Protein AF-A0A1G7H366-F1 (afdb_monomer_lite)

Sequence (342 aa):
MGDFTSIQIGENSREVYEELEQKRSGNLMTDRFAADSGSSVTRIQYDGRGGASQPHTEGKVSAMDRPGAHADYSVIGTARNGWSRTPVAPHEVKDSDVVYVGGVETSVKVAASMGFIRPSAVGGYEDAGGSLGKPEATTVAPEDPDRGGEEVDMTERGGFEALEDVEARGILEEVTSVASTDDVHAAINEVVDQGGLSEKSIGRMAASMGITEEEAADKLERLNAGYTAQRNKVLEAEGIADEVADQFWHWAATMRAREGADALRKQFTNGNLDGFRGLAREFYRDALPATSPEVIVQAAEDSGMDAWVTREGRIILDIPGHGQLEYNSALNSGIIGTPRFQ

Organism: NCBI:txid69960

Radius of gyration: 28.49 Å; chains: 1; bounding box: 78×76×66 Å

pLDDT: mean 78.4, std 23.83, range [25.66, 98.31]

Foldseek 3Di:
DDDDDDDPPDPPVVVVVVVVVVVVVVPDDDDDDDDDDDDDDDDDDDDPDPDDDDPDDPDPPPPLPDQPPCLQPQQLQQWAALPPRHRDDQQRADQNIWTADPSDIDGPVVCCLVQQWHADPSHGIDGNDCRVDDDDDDDDDDDDPPDDDPPPPCCPVQDQDDQPPPLLNVLLVLLVVQPDPVLLVVQLLCCLPPVHGDLVSLVNSCVSSVHDSVVSRVSVVVNVVSLVVLLVVVLLVLQCDPVCVVVLVVCCCPVVSVLSSVQSSCCSPRNRNVSSSVSSLCCQQPPCLPPPVVVVQVLLVVVVWHWDADPVSWIWIQDVPPGIDTPNVCPVVVVDGRRHDD

Secondary structure (DSSP, 8-state):
----------THHHHHHHHHHHHHHTT------------------------PPP--------TTSSTTTTTTS-TGGG-B-TTT--B--TTT--TTSEEEETTEEEEHHHHHHTTSEEE-TTSSEEE-S--SS-----PPPPP----------GGGS------S-HHHHHHHHHHHHHS-HHHHHHHHHHHHHHSS--HHHHHHHHHHHTS-HHHHHHHHHHHHHHHHHHHHHHHHHTT--HHHHHHHHHHHHHHSHHHHHHHHHHHHHH---HHHHHHHHHIIIIIHHHH-HHHHHHHHHHTT-EEEE-TTS-EEEEETTTEEEEHHHHHHTTSS-S----

Structure (mmCIF, N/CA/C/O backbone):
data_AF-A0A1G7H366-F1
#
_entry.id   AF-A0A1G7H366-F1
#
loop_
_atom_site.group_PDB
_atom_site.id
_atom_site.type_symbol
_atom_site.label_atom_id
_atom_site.label_alt_id
_atom_site.label_comp_id
_atom_site.label_asym_id
_atom_site.label_entity_id
_atom_site.label_seq_id
_atom_site.pdbx_PDB_ins_code
_atom_site.Cartn_x
_atom_site.Cartn_y
_atom_site.Cartn_z
_atom_site.occupancy
_atom_site.B_iso_or_equiv
_atom_site.auth_seq_id
_atom_site.auth_comp_id
_atom_site.auth_asym_id
_atom_site.auth_atom_id
_atom_site.pdbx_PDB_model_num
ATOM 1 N N . MET A 1 1 ? 13.186 -29.338 26.189 1.00 35.06 1 MET A N 1
ATOM 2 C CA . MET A 1 1 ? 13.683 -27.985 26.504 1.00 35.06 1 MET A CA 1
ATOM 3 C C . MET A 1 1 ? 14.455 -27.537 25.285 1.00 35.06 1 MET A C 1
ATOM 5 O O . MET A 1 1 ? 15.597 -27.940 25.133 1.00 35.06 1 MET A O 1
ATOM 9 N N . GLY A 1 2 ? 13.757 -26.907 24.341 1.00 28.86 2 GLY A N 1
ATOM 10 C CA . GLY A 1 2 ? 14.342 -26.386 23.110 1.00 28.86 2 GLY A CA 1
ATOM 11 C C . GLY A 1 2 ? 14.441 -24.874 23.235 1.00 28.86 2 GLY A C 1
ATOM 12 O O . GLY A 1 2 ? 13.460 -24.246 23.633 1.00 28.86 2 GLY A O 1
ATOM 13 N N . ASP A 1 3 ? 15.629 -24.343 22.969 1.00 25.92 3 ASP A N 1
ATOM 14 C CA . ASP A 1 3 ? 15.914 -22.912 22.924 1.00 25.92 3 ASP A CA 1
ATOM 15 C C . ASP A 1 3 ? 15.100 -22.250 21.809 1.00 25.92 3 ASP A C 1
ATOM 17 O O . ASP A 1 3 ? 15.206 -22.624 20.640 1.00 25.92 3 ASP A O 1
ATOM 21 N N . PHE A 1 4 ? 14.289 -21.258 22.179 1.00 25.66 4 PHE A N 1
ATOM 22 C CA . PHE A 1 4 ? 13.669 -20.331 21.241 1.00 25.66 4 PHE A CA 1
ATOM 23 C C . PHE A 1 4 ? 14.703 -19.271 20.866 1.00 25.66 4 PHE A C 1
ATOM 25 O O . PHE A 1 4 ? 15.122 -18.464 21.695 1.00 25.66 4 PHE A O 1
ATOM 32 N N . THR A 1 5 ? 15.136 -19.293 19.610 1.00 30.81 5 THR A N 1
ATOM 33 C CA . THR A 1 5 ? 15.961 -18.240 19.021 1.00 30.81 5 THR A CA 1
ATOM 34 C C . THR A 1 5 ? 15.059 -17.036 18.751 1.00 30.81 5 THR A C 1
ATOM 36 O O . THR A 1 5 ? 14.177 -17.098 17.900 1.00 30.81 5 THR A O 1
ATOM 39 N N . SER A 1 6 ? 15.244 -15.969 19.528 1.00 26.06 6 SER A N 1
ATOM 40 C CA . SER A 1 6 ? 14.599 -14.671 19.318 1.00 26.06 6 SER A CA 1
ATOM 41 C C . SER A 1 6 ? 15.064 -14.087 17.983 1.00 26.06 6 SER A C 1
ATOM 43 O O . SER A 1 6 ? 16.262 -13.876 17.785 1.00 26.06 6 SER A O 1
ATOM 45 N N . ILE A 1 7 ? 14.133 -13.867 17.056 1.00 29.56 7 ILE A N 1
ATOM 46 C CA . ILE A 1 7 ? 14.382 -13.143 15.810 1.00 29.56 7 ILE A CA 1
ATOM 47 C C . ILE A 1 7 ? 14.239 -11.655 16.149 1.00 29.56 7 ILE A C 1
ATOM 49 O O . ILE A 1 7 ? 13.129 -11.150 16.291 1.00 29.56 7 ILE A O 1
ATOM 53 N N . GLN A 1 8 ? 15.367 -10.961 16.324 1.00 29.81 8 GLN A N 1
ATOM 54 C CA . GLN A 1 8 ? 15.405 -9.500 16.396 1.00 29.81 8 GLN A CA 1
ATOM 55 C C . GLN A 1 8 ? 15.101 -8.932 15.007 1.00 29.81 8 GLN A C 1
ATOM 57 O O . GLN A 1 8 ? 15.978 -8.863 14.146 1.00 29.81 8 GLN A O 1
ATOM 62 N N . ILE A 1 9 ? 13.853 -8.529 14.785 1.00 36.44 9 ILE A N 1
ATOM 63 C CA . ILE A 1 9 ? 13.471 -7.730 13.623 1.00 36.44 9 ILE A CA 1
ATOM 64 C C . ILE A 1 9 ? 13.760 -6.258 13.955 1.00 36.44 9 ILE A C 1
ATOM 66 O O . ILE A 1 9 ? 13.005 -5.606 14.663 1.00 36.44 9 ILE A O 1
ATOM 70 N N . GLY A 1 10 ? 14.900 -5.773 13.458 1.00 36.19 10 GLY A N 1
ATOM 71 C CA . GLY A 1 10 ? 15.096 -4.402 12.975 1.00 36.19 10 GLY A CA 1
ATOM 72 C C . GLY A 1 10 ? 14.925 -3.219 13.939 1.00 36.19 10 GLY A C 1
ATOM 73 O O . GLY A 1 10 ? 14.048 -2.393 13.723 1.00 36.19 10 GLY A O 1
ATOM 74 N N . GLU A 1 11 ? 15.869 -3.011 14.864 1.00 40.31 11 GLU A N 1
ATOM 75 C CA . GLU A 1 11 ? 16.118 -1.682 15.475 1.00 40.31 11 GLU A CA 1
ATOM 76 C C . GLU A 1 11 ? 16.659 -0.640 14.459 1.00 40.31 11 GLU A C 1
ATOM 78 O O . GLU A 1 11 ? 16.670 0.558 14.738 1.00 40.31 11 GLU A O 1
ATOM 83 N N . ASN A 1 12 ? 17.036 -1.059 13.242 1.00 42.62 12 ASN A N 1
ATOM 84 C CA . ASN A 1 12 ? 17.650 -0.192 12.224 1.00 42.62 12 ASN A CA 1
ATOM 85 C C . ASN A 1 12 ? 16.714 0.854 11.597 1.00 42.62 12 ASN A C 1
ATOM 87 O O . ASN A 1 12 ? 17.197 1.849 11.064 1.00 42.62 12 ASN A O 1
ATOM 91 N N . SER A 1 13 ? 15.392 0.681 11.643 1.00 44.41 13 SER A N 1
ATOM 92 C CA . SER A 1 13 ? 14.474 1.675 11.066 1.00 44.41 13 SER A CA 1
ATOM 93 C C . SER A 1 13 ? 14.305 2.901 11.969 1.00 44.41 13 SER A C 1
ATOM 95 O O . SER A 1 13 ? 14.036 3.993 11.476 1.00 44.41 13 SER A O 1
ATOM 97 N N . ARG A 1 14 ? 14.529 2.766 13.283 1.00 45.88 14 ARG A N 1
ATOM 98 C CA . ARG A 1 14 ? 14.379 3.867 14.246 1.00 45.88 14 ARG A CA 1
ATOM 99 C C . ARG A 1 14 ? 15.607 4.785 14.280 1.00 45.88 14 ARG A C 1
ATOM 101 O O . ARG A 1 14 ? 15.442 6.003 14.313 1.00 45.88 14 ARG A O 1
ATOM 108 N N . GLU A 1 15 ? 16.817 4.231 14.168 1.00 46.59 15 GLU A N 1
ATOM 109 C CA . GLU A 1 15 ? 18.064 5.019 14.123 1.00 46.59 15 GLU A CA 1
ATOM 110 C C . GLU A 1 15 ? 18.180 5.885 12.856 1.00 46.59 15 GLU A C 1
ATOM 112 O O . GLU A 1 15 ? 18.631 7.029 12.930 1.00 46.59 15 GLU A O 1
ATOM 117 N N . VAL A 1 16 ? 17.703 5.403 11.701 1.00 52.38 16 VAL A N 1
ATOM 118 C CA . VAL A 1 16 ? 17.740 6.178 10.443 1.00 52.38 16 VAL A CA 1
ATOM 119 C C . VAL A 1 16 ? 16.804 7.396 10.498 1.00 52.38 16 VAL A C 1
ATOM 121 O O . VAL A 1 16 ? 17.127 8.452 9.946 1.00 52.38 16 VAL A O 1
ATOM 124 N N . TYR A 1 17 ? 15.679 7.299 11.215 1.00 49.69 17 TYR A N 1
ATOM 125 C CA . TYR A 1 17 ? 14.788 8.441 11.445 1.00 49.69 17 TYR A CA 1
ATOM 126 C C . TYR A 1 17 ? 15.367 9.447 12.451 1.00 49.69 17 TYR A C 1
ATOM 128 O O . TYR A 1 17 ? 15.273 10.656 12.217 1.00 49.69 17 TYR A O 1
ATOM 136 N N . GLU A 1 18 ? 16.029 8.987 13.518 1.00 56.91 18 GLU A N 1
ATOM 137 C CA . GLU A 1 18 ? 16.679 9.883 14.484 1.00 56.91 18 GLU A CA 1
ATOM 138 C C . GLU A 1 18 ? 17.876 10.634 13.873 1.00 56.91 18 GLU A C 1
ATOM 140 O O . GLU A 1 18 ? 18.026 11.834 14.113 1.00 56.91 18 GLU A O 1
ATOM 145 N N . GLU A 1 19 ? 18.683 10.004 13.009 1.00 51.97 19 GLU A N 1
ATOM 146 C CA . GLU A 1 19 ? 19.818 10.678 12.354 1.00 51.97 19 GLU A CA 1
ATOM 147 C C . GLU A 1 19 ? 19.361 11.764 11.353 1.00 51.97 19 GLU A C 1
ATOM 149 O O . GLU A 1 19 ? 20.001 12.816 11.207 1.00 51.97 19 GLU A O 1
ATOM 154 N N . LEU A 1 20 ? 18.218 11.556 10.689 1.00 48.00 20 LEU A N 1
ATOM 155 C CA . LEU A 1 20 ? 17.622 12.537 9.778 1.00 48.00 20 LEU A CA 1
ATOM 156 C C . LEU A 1 20 ? 16.970 13.713 10.521 1.00 48.00 20 LEU A C 1
ATOM 158 O O . LEU A 1 20 ? 17.100 14.855 10.068 1.00 48.00 20 LEU A O 1
ATOM 162 N N . GLU A 1 21 ? 16.351 13.493 11.686 1.00 54.62 21 GLU A N 1
ATOM 163 C CA . GLU A 1 21 ? 15.878 14.591 12.543 1.00 54.62 21 GLU A CA 1
ATOM 164 C C . GLU A 1 21 ? 17.032 15.369 13.192 1.00 54.62 21 GLU A C 1
ATOM 166 O O . GLU A 1 21 ? 16.978 16.602 13.277 1.00 54.62 21 GLU A O 1
ATOM 171 N N . GLN A 1 22 ? 18.122 14.695 13.567 1.00 49.66 22 GLN A N 1
ATOM 172 C CA . GLN A 1 22 ? 19.291 15.340 14.168 1.00 49.66 22 GLN A CA 1
ATOM 173 C C . GLN A 1 22 ? 20.039 16.235 13.161 1.00 49.66 22 GLN A C 1
ATOM 175 O O . GLN A 1 22 ? 20.482 17.332 13.513 1.00 49.66 22 GLN A O 1
ATOM 180 N N . LYS A 1 23 ? 20.090 15.851 11.875 1.00 51.62 23 LYS A N 1
ATOM 181 C CA . LYS A 1 23 ? 20.587 16.726 10.790 1.00 51.62 23 LYS A CA 1
ATOM 182 C C . LYS A 1 23 ? 19.643 17.893 10.479 1.00 51.62 23 LYS A C 1
ATOM 184 O O . LYS A 1 23 ? 20.105 18.935 10.014 1.00 51.62 23 LYS A O 1
ATOM 189 N N . ARG A 1 24 ? 18.344 17.766 10.769 1.00 45.53 24 ARG A N 1
ATOM 190 C CA . ARG A 1 24 ? 17.349 18.836 10.584 1.00 45.53 24 ARG A CA 1
ATOM 191 C C . ARG A 1 24 ? 17.344 19.849 11.735 1.00 45.53 24 ARG A C 1
ATOM 193 O O . ARG A 1 24 ? 17.123 21.034 11.490 1.00 45.53 24 ARG A O 1
ATOM 200 N N . SER A 1 25 ? 17.640 19.420 12.965 1.00 43.09 25 SER A N 1
ATOM 201 C CA . SER A 1 25 ? 17.686 20.303 14.141 1.00 43.09 25 SER A CA 1
ATOM 202 C C . SER A 1 25 ? 18.984 21.125 14.247 1.00 43.09 25 SER A C 1
ATOM 204 O O . SER A 1 25 ? 18.991 22.190 14.864 1.00 43.09 25 SER A O 1
ATOM 206 N N . GLY A 1 26 ? 20.057 20.712 13.558 1.00 37.88 26 GLY A N 1
ATOM 207 C CA . GLY A 1 26 ? 21.366 21.383 13.559 1.00 37.88 26 GLY A CA 1
ATOM 208 C C . GLY A 1 26 ? 21.443 22.768 12.895 1.00 37.88 26 GLY A C 1
ATOM 209 O O . GLY A 1 26 ? 22.505 23.383 12.940 1.00 37.88 26 GLY A O 1
ATOM 210 N N . ASN A 1 27 ? 20.359 23.283 12.299 1.00 41.16 27 ASN A N 1
ATOM 211 C CA . ASN A 1 27 ? 20.353 24.575 11.590 1.00 41.16 27 ASN A CA 1
ATOM 212 C C . ASN A 1 27 ? 19.312 25.596 12.087 1.00 41.16 27 ASN A C 1
ATOM 214 O O . ASN A 1 27 ? 19.129 26.638 11.457 1.00 41.16 27 ASN A O 1
ATOM 218 N N . LEU A 1 28 ? 18.665 25.360 13.232 1.00 36.25 28 LEU A N 1
ATOM 219 C CA . LEU A 1 28 ? 17.811 26.366 13.871 1.00 36.25 28 LEU A CA 1
ATOM 220 C C . LEU A 1 28 ? 18.535 26.989 15.061 1.00 36.25 28 LEU A C 1
ATOM 222 O O . LEU A 1 28 ? 18.449 26.562 16.210 1.00 36.25 28 LEU A O 1
ATOM 226 N N . MET A 1 29 ? 19.286 28.030 14.716 1.00 30.19 29 MET A N 1
ATOM 227 C CA . MET A 1 29 ? 19.865 28.991 15.636 1.00 30.19 29 MET A CA 1
ATOM 228 C C . MET A 1 29 ? 18.770 29.546 16.559 1.00 30.19 29 MET A C 1
ATOM 230 O O . MET A 1 29 ? 17.704 29.978 16.127 1.00 30.19 29 MET A O 1
ATOM 234 N N . THR A 1 30 ? 19.069 29.476 17.848 1.00 36.19 30 THR A N 1
ATOM 235 C CA . THR A 1 30 ? 18.254 29.830 19.006 1.00 36.19 30 THR A CA 1
ATOM 236 C C . THR A 1 30 ? 17.667 31.239 18.955 1.00 36.19 30 THR A C 1
ATOM 238 O O . THR A 1 30 ? 18.430 32.197 18.840 1.00 36.19 30 THR A O 1
ATOM 241 N N . ASP A 1 31 ? 16.372 31.368 19.252 1.00 28.50 31 ASP A N 1
ATOM 242 C CA . ASP A 1 31 ? 15.880 32.531 19.989 1.00 28.50 31 ASP A CA 1
ATOM 243 C C . ASP A 1 31 ? 14.936 32.092 21.115 1.00 28.50 31 ASP A C 1
ATOM 245 O O . ASP A 1 31 ? 13.971 31.350 20.925 1.00 28.50 31 ASP A O 1
ATOM 249 N N . ARG A 1 32 ? 15.313 32.477 22.335 1.00 32.84 32 ARG A N 1
ATOM 250 C CA . ARG A 1 32 ? 14.695 32.084 23.603 1.00 32.84 32 ARG A CA 1
ATOM 251 C C . ARG A 1 32 ? 13.538 33.024 23.919 1.00 32.84 32 ARG A C 1
ATOM 253 O O . ARG A 1 32 ? 13.775 34.212 24.096 1.00 32.84 32 ARG A O 1
ATOM 260 N N . PHE A 1 33 ? 12.355 32.480 24.189 1.00 28.12 33 PHE A N 1
ATOM 261 C CA . PHE A 1 33 ? 11.400 33.116 25.097 1.00 28.12 33 PHE A CA 1
ATOM 262 C C . PHE A 1 33 ? 10.821 32.090 26.070 1.00 28.12 33 PHE A C 1
ATOM 264 O O . PHE A 1 33 ? 10.276 31.062 25.681 1.00 28.12 33 PHE A O 1
ATOM 271 N N . ALA A 1 34 ? 10.995 32.393 27.353 1.00 36.38 34 ALA A N 1
ATOM 272 C CA . ALA A 1 34 ? 10.396 31.712 28.486 1.00 36.38 34 ALA A CA 1
ATOM 273 C C . ALA A 1 34 ? 9.046 32.362 28.828 1.00 36.38 34 ALA A C 1
ATOM 275 O O . ALA A 1 34 ? 8.972 33.588 28.879 1.00 36.38 34 ALA A O 1
ATOM 276 N N . ALA A 1 35 ? 8.024 31.551 29.104 1.00 31.97 35 ALA A N 1
ATOM 277 C CA . ALA A 1 35 ? 6.863 31.856 29.954 1.00 31.97 35 ALA A CA 1
ATOM 278 C C . ALA A 1 35 ? 6.082 30.539 30.112 1.00 31.97 35 ALA A C 1
ATOM 280 O O . ALA A 1 35 ? 5.703 29.926 29.122 1.00 31.97 35 ALA A O 1
ATOM 281 N N . ASP A 1 36 ? 6.105 29.903 31.275 1.00 29.12 36 ASP A N 1
ATOM 282 C CA . ASP A 1 36 ? 5.312 30.203 32.474 1.00 29.12 36 ASP A CA 1
ATOM 283 C C . ASP A 1 36 ? 3.862 29.692 32.388 1.00 29.12 36 ASP A C 1
ATOM 285 O O . ASP A 1 36 ? 3.116 29.905 31.437 1.00 29.12 36 ASP A O 1
ATOM 289 N N . SER A 1 37 ? 3.542 28.944 33.433 1.00 39.34 37 SER A N 1
ATOM 290 C CA . SER A 1 37 ? 2.317 28.240 33.769 1.00 39.34 37 SER A CA 1
ATOM 291 C C . SER A 1 37 ? 1.089 29.149 33.898 1.00 39.34 37 SER A C 1
ATOM 293 O O . SER A 1 37 ? 1.175 30.251 34.432 1.00 39.34 37 SER A O 1
ATOM 295 N N . GLY A 1 38 ? -0.097 28.660 33.510 1.00 30.56 38 GLY A N 1
ATOM 296 C CA . GLY A 1 38 ? -1.341 29.316 33.921 1.00 30.56 38 GLY A CA 1
ATOM 297 C C . GLY A 1 38 ? -2.605 28.938 33.154 1.00 30.56 38 GLY A C 1
ATOM 298 O O . GLY A 1 38 ? -2.871 29.476 32.090 1.00 30.56 38 GLY A O 1
ATOM 299 N N . SER A 1 39 ? -3.406 28.066 33.771 1.00 31.03 39 SER A N 1
ATOM 300 C CA . SER A 1 39 ? -4.872 28.140 33.908 1.00 31.03 39 SER A CA 1
ATOM 301 C C . SER A 1 39 ? -5.700 28.722 32.744 1.00 31.03 39 SER A C 1
ATOM 303 O O . SER A 1 39 ? -5.725 29.928 32.497 1.00 31.03 39 SER A O 1
ATOM 305 N N . SER A 1 40 ? -6.502 27.870 32.100 1.00 31.55 40 SER A N 1
ATOM 306 C CA . SER A 1 40 ? -7.534 28.277 31.144 1.00 31.55 40 SER A CA 1
ATOM 307 C C . SER A 1 40 ? -8.670 29.033 31.846 1.00 31.55 40 SER A C 1
ATOM 309 O O . SER A 1 40 ? -9.548 28.435 32.469 1.00 31.55 40 SER A O 1
ATOM 311 N N . VAL A 1 41 ? -8.669 30.360 31.722 1.00 33.44 41 VAL A N 1
ATOM 312 C CA . VAL A 1 41 ? -9.814 31.220 32.043 1.00 33.44 41 VAL A CA 1
ATOM 313 C C . VAL A 1 41 ? -10.694 31.343 30.801 1.00 33.44 41 VAL A C 1
ATOM 315 O O . VAL A 1 41 ? -10.273 31.892 29.782 1.00 33.44 41 VAL A O 1
ATOM 318 N N . THR A 1 42 ? -11.939 30.877 30.896 1.00 31.55 42 THR A N 1
ATOM 319 C CA . THR A 1 42 ? -12.994 31.156 29.914 1.00 31.55 42 THR A CA 1
ATOM 320 C C . THR A 1 42 ? -13.261 32.659 29.881 1.00 31.55 42 THR A C 1
ATOM 322 O O . THR A 1 42 ? -13.872 33.220 30.792 1.00 31.55 42 THR A O 1
ATOM 325 N N . ARG A 1 43 ? -12.787 33.336 28.834 1.00 30.91 43 ARG A N 1
ATOM 326 C CA . ARG A 1 43 ? -13.039 34.761 28.609 1.00 30.91 43 ARG A CA 1
ATOM 327 C C . ARG A 1 43 ? -14.302 34.912 27.764 1.00 30.91 43 ARG A C 1
ATOM 329 O O . ARG A 1 43 ? -14.265 34.726 26.554 1.00 30.91 43 ARG A O 1
ATOM 336 N N . ILE A 1 44 ? -15.415 35.264 28.403 1.00 37.81 44 ILE A N 1
ATOM 337 C CA . ILE A 1 44 ? -16.613 35.746 27.706 1.00 37.81 44 ILE A CA 1
ATOM 338 C C . ILE A 1 44 ? -16.298 37.162 27.206 1.00 37.81 44 ILE A C 1
ATOM 340 O O . ILE A 1 44 ? -16.137 38.088 28.003 1.00 37.81 44 ILE A O 1
ATOM 344 N N . GLN A 1 45 ? -16.152 37.324 25.890 1.00 37.50 45 GLN A N 1
ATOM 345 C CA . GLN A 1 45 ? -16.116 38.635 25.246 1.00 37.50 45 GLN A CA 1
ATOM 346 C C . GLN A 1 45 ? -17.543 39.183 25.163 1.00 37.50 45 GLN A C 1
ATOM 348 O O . GLN A 1 45 ? -18.399 38.588 24.520 1.00 37.50 45 GLN A O 1
ATOM 353 N N . TYR A 1 46 ? -17.776 40.322 25.812 1.00 42.28 46 TYR A N 1
ATOM 354 C CA . TYR A 1 46 ? -18.929 41.179 25.553 1.00 42.28 46 TYR A CA 1
ATOM 355 C C . TYR A 1 46 ? -18.521 42.208 24.497 1.00 42.28 46 TYR A C 1
ATOM 357 O O . TYR A 1 46 ? -17.616 43.015 24.728 1.00 42.28 46 TYR A O 1
ATOM 365 N N . ASP A 1 47 ? -19.173 42.193 23.341 1.00 49.38 47 ASP A N 1
ATOM 366 C CA . ASP A 1 47 ? -19.084 43.254 22.352 1.00 49.38 47 ASP A CA 1
ATOM 367 C C . ASP A 1 47 ? -19.952 44.440 22.800 1.00 49.38 47 ASP A C 1
ATOM 369 O O . ASP A 1 47 ? -21.175 44.392 22.890 1.00 49.38 47 ASP A O 1
ATOM 373 N N . GLY A 1 48 ? -19.287 45.541 23.150 1.00 46.00 48 GLY A N 1
ATOM 374 C CA . GLY A 1 48 ? -19.898 46.766 23.669 1.00 46.00 48 GLY A CA 1
ATOM 375 C C . GLY A 1 48 ? -20.683 47.580 22.634 1.00 46.00 48 GLY A C 1
ATOM 376 O O . GLY A 1 48 ? -20.418 48.769 22.461 1.00 46.00 48 GLY A O 1
ATOM 377 N N . ARG A 1 49 ? -21.664 46.982 21.954 1.00 46.97 49 ARG A N 1
ATOM 378 C CA . ARG A 1 49 ? -22.671 47.704 21.164 1.00 46.97 49 ARG A CA 1
ATOM 379 C C . ARG A 1 49 ? -24.063 47.290 21.617 1.00 46.97 49 ARG A C 1
ATOM 381 O O . ARG A 1 49 ? -24.547 46.222 21.275 1.00 46.97 49 ARG A O 1
ATOM 388 N N . GLY A 1 50 ? -24.712 48.181 22.367 1.00 46.81 50 GLY A N 1
ATOM 389 C CA . GLY A 1 50 ? -26.105 48.063 22.798 1.00 46.81 50 GLY A CA 1
ATOM 390 C C . GLY A 1 50 ? -27.099 48.110 21.634 1.00 46.81 50 GLY A C 1
ATOM 391 O O . GLY A 1 50 ? -27.783 49.112 21.440 1.00 46.81 50 GLY A O 1
ATOM 392 N N . GLY A 1 51 ? -27.176 47.023 20.872 1.00 41.38 51 GLY A N 1
ATOM 393 C CA . GLY A 1 51 ? -28.280 46.705 19.977 1.00 41.38 51 GLY A CA 1
ATOM 394 C C . GLY A 1 51 ? -29.078 45.553 20.575 1.00 41.38 51 GLY A C 1
ATOM 395 O O . GLY A 1 51 ? -28.501 44.550 20.979 1.00 41.38 51 GLY A O 1
ATOM 396 N N . ALA A 1 52 ? -30.397 45.709 20.673 1.00 42.16 52 ALA A N 1
ATOM 397 C CA . ALA A 1 52 ? -31.285 44.658 21.148 1.00 42.16 52 ALA A CA 1
ATOM 398 C C . ALA A 1 52 ? -31.109 43.387 20.299 1.00 42.16 52 ALA A C 1
ATOM 400 O O . ALA A 1 52 ? -31.388 43.398 19.099 1.00 42.16 52 ALA A O 1
ATOM 401 N N . SER A 1 53 ? -30.647 42.305 20.926 1.00 40.25 53 SER A N 1
ATOM 402 C CA . SER A 1 53 ? -30.560 40.985 20.311 1.00 40.25 53 SER A CA 1
ATOM 403 C C . SER A 1 53 ? -31.959 40.543 19.888 1.00 40.25 53 SER A C 1
ATOM 405 O O . SER A 1 53 ? -32.848 40.376 20.725 1.00 40.25 53 SER A O 1
ATOM 407 N N . GLN A 1 54 ? -32.173 40.369 18.583 1.00 45.66 54 GLN A N 1
ATOM 408 C CA . GLN A 1 54 ? -33.342 39.646 18.096 1.00 45.66 54 GLN A CA 1
ATOM 409 C C . GLN A 1 54 ? -33.270 38.205 18.626 1.00 45.66 54 GLN A C 1
ATOM 411 O O . GLN A 1 54 ? -32.183 37.620 18.626 1.00 45.66 54 GLN A O 1
ATOM 416 N N . PRO A 1 55 ? -34.386 37.616 19.088 1.00 41.19 55 PRO A N 1
ATOM 417 C CA . PRO A 1 55 ? -34.397 36.212 19.461 1.00 41.19 55 PRO A CA 1
ATOM 418 C C . PRO A 1 55 ? -34.048 35.385 18.220 1.00 41.19 55 PRO A C 1
ATOM 420 O O . PRO A 1 55 ? -34.780 35.396 17.230 1.00 41.19 55 PRO A O 1
ATOM 423 N N . HIS A 1 56 ? -32.912 34.687 18.266 1.00 39.03 56 HIS A N 1
ATOM 424 C CA . HIS A 1 56 ? -32.619 33.627 17.316 1.00 39.03 56 HIS A CA 1
ATOM 425 C C . HIS A 1 56 ? -33.719 32.578 17.459 1.00 39.03 56 HIS A C 1
ATOM 427 O O . HIS A 1 56 ? -33.803 31.877 18.464 1.00 39.03 56 HIS A O 1
ATOM 433 N N . THR A 1 57 ? -34.593 32.509 16.459 1.00 41.31 57 THR A N 1
ATOM 434 C CA . THR A 1 57 ? -35.513 31.390 16.285 1.00 41.31 57 THR A CA 1
ATOM 435 C C . THR A 1 57 ? -34.656 30.131 16.191 1.00 41.31 57 THR A C 1
ATOM 437 O O . THR A 1 57 ? -33.869 30.009 15.251 1.00 41.31 57 THR A O 1
ATOM 440 N N . GLU A 1 58 ? -34.765 29.234 17.175 1.00 42.41 58 GLU A N 1
ATOM 441 C CA . GLU A 1 58 ? -34.195 27.889 17.105 1.00 42.41 58 GLU A CA 1
ATOM 442 C C . GLU A 1 58 ? -34.594 27.281 15.760 1.00 42.41 58 GLU A C 1
ATOM 444 O O . GLU A 1 58 ? -35.773 27.021 15.493 1.00 42.41 58 GLU A O 1
ATOM 449 N N . GLY A 1 59 ? -33.609 27.109 14.877 1.00 42.66 59 GLY A N 1
ATOM 450 C CA . GLY A 1 59 ? -33.789 26.313 13.679 1.00 42.66 59 GLY A CA 1
ATOM 451 C C . GLY A 1 59 ? -34.229 24.936 14.142 1.00 42.66 59 GLY A C 1
ATOM 452 O O . GLY A 1 59 ? -33.491 24.267 14.863 1.00 42.66 59 GLY A O 1
ATOM 453 N N . LYS A 1 60 ? -35.453 24.540 13.781 1.00 38.59 60 LYS A N 1
ATOM 454 C CA . LYS A 1 60 ? -35.941 23.179 13.983 1.00 38.59 60 LYS A CA 1
ATOM 455 C C . LYS A 1 60 ? -34.928 22.246 13.330 1.00 38.59 60 LYS A C 1
ATOM 457 O O . LYS A 1 60 ? -34.918 22.117 12.109 1.00 38.59 60 LYS A O 1
ATOM 462 N N . VAL A 1 61 ? -34.063 21.636 14.133 1.00 40.78 61 VAL A N 1
ATOM 463 C CA . VAL A 1 61 ? -33.215 20.539 13.683 1.00 40.78 61 VAL A CA 1
ATOM 464 C C . VAL A 1 61 ? -34.199 19.457 13.266 1.00 40.78 61 VAL A C 1
ATOM 466 O O . VAL A 1 61 ? -34.948 18.944 14.103 1.00 40.78 61 VAL A O 1
ATOM 469 N N . SER A 1 62 ? -34.310 19.221 11.958 1.00 51.19 62 SER A N 1
ATOM 470 C CA . SER A 1 62 ? -35.182 18.179 11.427 1.00 51.19 62 SER A CA 1
ATOM 471 C C . SER A 1 62 ? -34.843 16.890 12.166 1.00 51.19 62 SER A C 1
ATOM 473 O O . SER A 1 62 ? -33.668 16.549 12.297 1.00 51.19 62 SER A O 1
ATOM 475 N N . ALA A 1 63 ? -35.854 16.163 12.644 1.00 51.78 63 ALA A N 1
ATOM 476 C CA . ALA A 1 63 ? -35.696 14.906 13.389 1.00 51.78 63 ALA A CA 1
ATOM 477 C C . ALA A 1 63 ? -34.933 13.797 12.617 1.00 51.78 63 ALA A C 1
ATOM 479 O O . ALA A 1 63 ? -34.781 12.689 13.117 1.00 51.78 63 ALA A O 1
ATOM 480 N N . MET A 1 64 ? -34.457 14.112 11.411 1.00 53.34 64 MET A N 1
ATOM 481 C CA . MET A 1 64 ? -33.813 13.260 10.424 1.00 53.34 64 MET A CA 1
ATOM 482 C C . MET A 1 64 ? -32.279 13.180 10.555 1.00 53.34 64 MET A C 1
ATOM 484 O O . MET A 1 64 ? -31.691 12.290 9.953 1.00 53.34 64 MET A O 1
ATOM 488 N N . ASP A 1 65 ? -31.635 14.064 11.332 1.00 55.56 65 ASP A N 1
ATOM 489 C CA . ASP A 1 65 ? -30.164 14.089 11.508 1.00 55.56 65 ASP A CA 1
ATOM 490 C C . ASP A 1 65 ? -29.691 13.517 12.860 1.00 55.56 65 ASP A C 1
ATOM 492 O O . ASP A 1 65 ? -28.559 13.740 13.286 1.00 55.56 65 ASP A O 1
ATOM 496 N N . ARG A 1 66 ? -30.549 12.775 13.574 1.00 56.19 66 ARG A N 1
ATOM 497 C CA . ARG A 1 66 ? -30.143 12.068 14.798 1.00 56.19 66 ARG A CA 1
ATOM 498 C C . ARG A 1 66 ? -29.652 10.653 14.462 1.00 56.19 66 ARG A C 1
ATOM 500 O O . ARG A 1 66 ? -30.455 9.866 13.956 1.00 56.19 66 ARG A O 1
ATOM 507 N N . PRO A 1 67 ? -28.400 10.294 14.809 1.00 45.78 67 PRO A N 1
ATOM 508 C CA . PRO A 1 67 ? -27.930 8.913 14.739 1.00 45.78 67 PRO A CA 1
ATOM 509 C C . PRO A 1 67 ? -28.877 8.017 15.550 1.00 45.78 67 PRO A C 1
ATOM 511 O O . PRO A 1 67 ? -29.107 8.272 16.732 1.00 45.78 67 PRO A O 1
ATOM 514 N N . GLY A 1 68 ? -29.491 7.025 14.900 1.00 54.38 68 GLY A N 1
ATOM 515 C CA . GLY A 1 68 ? -30.442 6.093 15.526 1.00 54.38 68 GLY A CA 1
ATOM 516 C C . GLY A 1 68 ? -31.931 6.348 15.252 1.00 54.38 68 GLY A C 1
ATOM 517 O O . GLY A 1 68 ? -32.754 5.523 15.635 1.00 54.38 68 GLY A O 1
ATOM 518 N N . ALA A 1 69 ? -32.310 7.418 14.543 1.00 58.25 69 ALA A N 1
ATOM 519 C CA . ALA A 1 69 ? -33.712 7.656 14.165 1.00 58.25 69 ALA A CA 1
ATOM 520 C C . ALA A 1 69 ? -34.185 6.834 12.944 1.00 58.25 69 ALA A C 1
ATOM 522 O O . ALA A 1 69 ? -35.333 6.965 12.534 1.00 58.25 69 ALA A O 1
ATOM 523 N N . HIS A 1 70 ? -33.325 6.001 12.348 1.00 59.69 70 HIS A N 1
ATOM 524 C CA . HIS A 1 70 ? -33.583 5.353 11.055 1.00 59.69 70 HIS A CA 1
ATOM 525 C C . HIS A 1 70 ? -34.278 3.984 11.130 1.00 59.69 70 HIS A C 1
ATOM 527 O O . HIS A 1 70 ? -34.587 3.420 10.088 1.00 59.69 70 HIS A O 1
ATOM 533 N N . ALA A 1 71 ? -34.551 3.459 12.330 1.00 55.75 71 ALA A N 1
ATOM 534 C CA . ALA A 1 71 ? -35.062 2.095 12.513 1.00 55.75 71 ALA A CA 1
ATOM 535 C C . ALA A 1 71 ? -36.430 1.826 11.849 1.00 55.75 71 ALA A C 1
ATOM 537 O O . ALA A 1 71 ? -36.725 0.681 11.524 1.00 55.75 71 ALA A O 1
ATOM 538 N N . ASP A 1 72 ? -37.230 2.871 11.611 1.00 67.25 72 ASP A N 1
ATOM 539 C CA . ASP A 1 72 ? -38.566 2.758 11.009 1.00 67.25 72 ASP A CA 1
ATOM 540 C C . ASP A 1 72 ? -38.607 3.134 9.516 1.00 67.25 72 ASP A C 1
ATOM 542 O O . ASP A 1 72 ? -39.674 3.114 8.900 1.00 67.25 72 ASP A O 1
ATOM 546 N N . TYR A 1 73 ? -37.471 3.511 8.924 1.00 76.94 73 TYR A N 1
ATOM 547 C CA . TYR A 1 73 ? -37.418 3.929 7.526 1.00 76.94 73 TYR A CA 1
ATOM 548 C C . TYR A 1 73 ? -37.017 2.760 6.637 1.00 76.94 73 TYR A C 1
ATOM 550 O O . TYR A 1 73 ? -36.176 1.934 6.990 1.00 76.94 73 TYR A O 1
ATOM 558 N N . SER A 1 74 ? -37.607 2.714 5.448 1.00 90.25 74 SER A N 1
ATOM 559 C CA . SER A 1 74 ? -37.118 1.841 4.397 1.00 90.25 74 SER A CA 1
ATOM 560 C C . SER A 1 74 ? -35.675 2.179 4.019 1.00 90.25 74 SER A C 1
ATOM 562 O O . SER A 1 74 ? -35.259 3.336 4.134 1.00 90.25 74 SER A O 1
ATOM 564 N N . VAL A 1 75 ? -34.918 1.194 3.524 1.00 93.38 75 VAL A N 1
ATOM 565 C CA . VAL A 1 75 ? -33.520 1.391 3.108 1.00 93.38 75 VAL A CA 1
ATOM 566 C C . VAL A 1 75 ? -33.454 2.503 2.069 1.00 93.38 75 VAL A C 1
ATOM 568 O O . VAL A 1 75 ? -32.675 3.445 2.222 1.00 93.38 75 VAL A O 1
ATOM 571 N N . ILE A 1 76 ? -34.343 2.481 1.072 1.00 95.38 76 ILE A N 1
ATOM 572 C CA . ILE A 1 76 ? -34.376 3.543 0.061 1.00 95.38 76 ILE A CA 1
ATOM 573 C C . ILE A 1 76 ? -34.830 4.899 0.618 1.00 95.38 76 ILE A C 1
ATOM 575 O O . ILE A 1 76 ? -34.408 5.946 0.133 1.00 95.38 76 ILE A O 1
ATOM 579 N N . GLY A 1 77 ? -35.640 4.904 1.680 1.00 93.94 77 GLY A N 1
ATOM 580 C CA . GLY A 1 77 ? -36.063 6.122 2.373 1.00 93.94 77 GLY A CA 1
ATOM 581 C C . GLY A 1 77 ? -34.913 6.865 3.059 1.00 93.94 77 GLY A C 1
ATOM 582 O O . GLY A 1 77 ? -35.058 8.037 3.405 1.00 93.94 77 GLY A O 1
ATOM 583 N N . THR A 1 78 ? -33.763 6.208 3.228 1.00 94.94 78 THR A N 1
ATOM 584 C CA . THR A 1 78 ? -32.543 6.803 3.787 1.00 94.94 78 THR A CA 1
ATOM 585 C C . THR A 1 78 ? -31.557 7.300 2.727 1.00 94.94 78 THR A C 1
ATOM 587 O O . THR A 1 78 ? -30.484 7.785 3.089 1.00 94.94 78 THR A O 1
ATOM 590 N N . ALA A 1 79 ? -31.903 7.201 1.438 1.00 96.25 79 ALA A N 1
ATOM 591 C CA . ALA A 1 79 ? -31.009 7.560 0.346 1.00 96.25 79 ALA A CA 1
ATOM 592 C C . ALA A 1 79 ? -30.561 9.027 0.420 1.00 96.25 79 ALA A C 1
ATOM 594 O O . ALA A 1 79 ? -31.369 9.960 0.496 1.00 96.25 79 ALA A O 1
ATOM 595 N N . ARG A 1 80 ? -29.247 9.237 0.368 1.00 95.88 80 ARG A N 1
ATOM 596 C CA . ARG A 1 80 ? -28.604 10.550 0.344 1.00 95.88 80 ARG A CA 1
ATOM 597 C C . ARG A 1 80 ? -27.572 10.597 -0.771 1.00 95.88 80 ARG A C 1
ATOM 599 O O . ARG A 1 80 ? -26.891 9.616 -1.050 1.00 95.88 80 ARG A O 1
ATOM 606 N N . ASN A 1 81 ? -27.417 11.768 -1.373 1.00 95.38 81 ASN A N 1
ATOM 607 C CA . ASN A 1 81 ? -26.402 11.986 -2.394 1.00 95.38 81 ASN A CA 1
ATOM 608 C C . ASN A 1 81 ? -25.014 11.746 -1.782 1.00 95.38 81 ASN A C 1
ATOM 610 O O . ASN A 1 81 ? -24.703 12.323 -0.733 1.00 95.38 81 ASN A O 1
ATOM 614 N N . GLY A 1 82 ? -24.188 10.923 -2.434 1.00 83.06 82 GLY A N 1
ATOM 615 C CA . GLY A 1 82 ? -22.879 10.519 -1.904 1.00 83.06 82 GLY A CA 1
ATOM 616 C C . GLY A 1 82 ? -21.927 11.689 -1.620 1.00 83.06 82 GLY A C 1
ATOM 617 O O . GLY A 1 82 ? -21.076 11.595 -0.741 1.00 83.06 82 GLY A O 1
ATOM 618 N N . TRP A 1 83 ? -22.103 12.821 -2.308 1.00 78.19 83 TRP A N 1
ATOM 619 C CA . TRP A 1 83 ? -21.300 14.028 -2.114 1.00 78.19 83 TRP A CA 1
ATOM 620 C C . TRP A 1 83 ? -21.938 15.026 -1.143 1.00 78.19 83 TRP A C 1
ATOM 622 O O . TRP A 1 83 ? -21.311 15.449 -0.176 1.00 78.19 83 TRP A O 1
ATOM 632 N N . SER A 1 84 ? -23.185 15.437 -1.398 1.00 84.94 84 SER A N 1
ATOM 633 C CA . SER A 1 84 ? -23.821 16.535 -0.652 1.00 84.94 84 SER A CA 1
ATOM 634 C C . SER A 1 84 ? -24.531 16.094 0.623 1.00 84.94 84 SER A C 1
ATOM 636 O O . SER A 1 84 ? -24.980 16.952 1.381 1.00 84.94 84 SER A O 1
ATOM 638 N N . ARG A 1 85 ? -24.682 14.782 0.856 1.00 87.19 85 ARG A N 1
ATOM 639 C CA . ARG A 1 85 ? -25.433 14.203 1.988 1.00 87.19 85 ARG A CA 1
ATOM 640 C C . ARG A 1 85 ? -26.898 14.654 2.070 1.00 87.19 85 ARG A C 1
ATOM 642 O O . ARG A 1 85 ? -27.578 14.398 3.065 1.00 87.19 85 ARG A O 1
ATOM 649 N N . THR A 1 86 ? -27.405 15.305 1.028 1.00 92.81 86 THR A N 1
ATOM 650 C CA . THR A 1 86 ? -28.797 15.740 0.932 1.00 92.81 86 THR A CA 1
ATOM 651 C C . THR A 1 86 ? -29.683 14.540 0.611 1.00 92.81 86 THR A C 1
ATOM 653 O O . THR A 1 86 ? -29.276 13.730 -0.228 1.00 92.81 86 THR A O 1
ATOM 656 N N . PRO A 1 87 ? -30.876 14.420 1.224 1.00 95.12 87 PRO A N 1
ATOM 657 C CA . PRO A 1 87 ? -31.840 13.387 0.861 1.00 95.12 87 PRO A CA 1
ATOM 658 C C . PRO A 1 87 ? -32.133 13.404 -0.640 1.00 95.12 87 PRO A C 1
ATOM 660 O O . PRO A 1 87 ? -32.301 14.477 -1.224 1.00 95.12 87 PRO A O 1
ATOM 663 N N . VAL A 1 88 ? -32.174 12.223 -1.251 1.00 95.00 88 VAL A N 1
ATOM 664 C CA . VAL A 1 88 ? -32.485 12.036 -2.675 1.00 95.00 88 VAL A CA 1
ATOM 665 C C . VAL A 1 88 ? -33.857 11.384 -2.776 1.00 95.00 88 VAL A C 1
ATOM 667 O O . VAL A 1 88 ? -34.179 10.479 -2.007 1.00 95.00 88 VAL A O 1
ATOM 670 N N . ALA A 1 89 ? -34.698 11.860 -3.695 1.00 92.44 89 ALA A N 1
ATOM 671 C CA . ALA A 1 89 ? -35.999 11.241 -3.906 1.00 92.44 89 ALA A CA 1
ATOM 672 C C . ALA A 1 89 ? -35.811 9.813 -4.461 1.00 92.44 89 ALA A C 1
ATOM 674 O O . ALA A 1 89 ? -34.946 9.631 -5.311 1.00 92.44 89 ALA A O 1
ATOM 675 N N . PRO A 1 90 ? -36.627 8.810 -4.074 1.00 89.81 90 PRO A N 1
ATOM 676 C CA . PRO A 1 90 ? -36.412 7.403 -4.455 1.00 89.81 90 PRO A CA 1
ATOM 677 C C . PRO A 1 90 ? -36.216 7.134 -5.961 1.00 89.81 90 PRO A C 1
ATOM 679 O O . PRO A 1 90 ? -35.470 6.239 -6.348 1.00 89.81 90 PRO A O 1
ATOM 682 N N . HIS A 1 91 ? -36.847 7.940 -6.820 1.00 92.50 91 HIS A N 1
ATOM 683 C CA . HIS A 1 91 ? -36.750 7.835 -8.281 1.00 92.50 91 HIS A CA 1
ATOM 684 C C . HIS A 1 91 ? -35.511 8.528 -8.881 1.00 92.50 91 HIS A C 1
ATOM 686 O O . HIS A 1 91 ? -35.218 8.345 -10.059 1.00 92.50 91 HIS A O 1
ATOM 692 N N . GLU A 1 92 ? -34.788 9.328 -8.096 1.00 94.81 92 GLU A N 1
ATOM 693 C CA . GLU A 1 92 ? -33.557 10.027 -8.495 1.00 94.81 92 GLU A CA 1
ATOM 694 C C . GLU A 1 92 ? -32.292 9.352 -7.946 1.00 94.81 92 GLU A C 1
ATOM 696 O O . GLU A 1 92 ? -31.183 9.809 -8.231 1.00 94.81 92 GLU A O 1
ATOM 701 N N . VAL A 1 93 ? -32.455 8.284 -7.159 1.00 96.31 93 VAL A N 1
ATOM 702 C CA . VAL A 1 93 ? -31.356 7.571 -6.504 1.00 96.31 93 VAL A CA 1
ATOM 703 C C . VAL A 1 93 ? -30.456 6.904 -7.541 1.00 96.31 93 VAL A C 1
ATOM 705 O O . VAL A 1 93 ? -30.919 6.155 -8.404 1.00 96.31 93 VAL A O 1
ATOM 708 N N . LYS A 1 94 ? -29.152 7.164 -7.432 1.00 95.81 94 LYS A N 1
ATOM 709 C CA . LYS A 1 94 ? -28.093 6.616 -8.286 1.00 95.81 94 LYS A CA 1
ATOM 710 C C . LYS A 1 94 ? -27.260 5.591 -7.528 1.00 95.81 94 LYS A C 1
ATOM 712 O O . LYS A 1 94 ? -27.141 5.646 -6.313 1.00 95.81 94 LYS A O 1
ATOM 717 N N . ASP A 1 95 ? -26.565 4.732 -8.263 1.00 95.88 95 ASP A N 1
ATOM 718 C CA . ASP A 1 95 ? -25.624 3.736 -7.731 1.00 95.88 95 ASP A CA 1
ATOM 719 C C . ASP A 1 95 ? -24.565 4.313 -6.780 1.00 95.88 95 ASP A C 1
ATOM 721 O O . ASP A 1 95 ? -24.147 3.642 -5.836 1.00 95.88 95 ASP A O 1
ATOM 725 N N . SER A 1 96 ? -24.120 5.544 -7.052 1.00 94.62 96 SER A N 1
ATOM 726 C CA . SER A 1 96 ? -23.112 6.272 -6.273 1.00 94.62 96 SER A CA 1
ATOM 727 C C . SER A 1 96 ? -23.657 6.939 -5.010 1.00 94.62 96 SER A C 1
ATOM 729 O O . SER A 1 96 ? -22.874 7.468 -4.223 1.00 94.62 96 SER A O 1
ATOM 731 N N . ASP A 1 97 ? -24.978 6.991 -4.850 1.00 96.69 97 ASP A N 1
ATOM 732 C CA . ASP A 1 97 ? -25.603 7.531 -3.648 1.00 96.69 97 ASP A CA 1
ATOM 733 C C . ASP A 1 97 ? -25.455 6.539 -2.491 1.00 96.69 97 ASP A C 1
ATOM 735 O O . ASP A 1 97 ? -25.115 5.369 -2.686 1.00 96.69 97 ASP A O 1
ATOM 739 N N . VAL A 1 98 ? -25.677 7.013 -1.269 1.00 95.94 98 VAL A N 1
ATOM 740 C CA . VAL A 1 98 ? -25.551 6.209 -0.052 1.00 95.94 98 VAL A CA 1
ATOM 741 C C . VAL A 1 98 ? -26.914 5.964 0.582 1.00 95.94 98 VAL A C 1
ATOM 743 O O . VAL A 1 98 ? -27.792 6.822 0.539 1.00 95.94 98 VAL A O 1
ATOM 746 N N . VAL A 1 99 ? -27.083 4.799 1.191 1.00 95.94 99 VAL A N 1
ATOM 747 C CA . VAL A 1 99 ? -28.249 4.377 1.975 1.00 95.94 99 VAL A CA 1
ATOM 748 C C . VAL A 1 99 ? -27.769 3.793 3.299 1.00 95.94 99 VAL A C 1
ATOM 750 O O . VAL A 1 99 ? -26.637 3.328 3.410 1.00 95.94 99 VAL A O 1
ATOM 753 N N . TYR A 1 100 ? -28.633 3.783 4.304 1.00 94.25 100 TYR A N 1
ATOM 754 C CA . TYR A 1 100 ? -28.392 3.094 5.562 1.00 94.25 100 TYR A CA 1
ATOM 755 C C . TYR A 1 100 ? -29.079 1.732 5.547 1.00 94.25 100 TYR A C 1
ATOM 757 O O . TYR A 1 100 ? -30.296 1.630 5.398 1.00 94.25 100 TYR A O 1
ATOM 765 N N . VAL A 1 101 ? -28.293 0.681 5.752 1.00 91.56 101 VAL A N 1
ATOM 766 C CA . VAL A 1 101 ? -28.765 -0.696 5.893 1.00 91.56 101 VAL A CA 1
ATOM 767 C C . VAL A 1 101 ? -28.357 -1.183 7.275 1.00 91.56 101 VAL A C 1
ATOM 769 O O . VAL A 1 101 ? -27.172 -1.262 7.582 1.00 91.56 101 VAL A O 1
ATOM 772 N N . GLY A 1 102 ? -29.333 -1.468 8.142 1.00 83.50 102 GLY A N 1
ATOM 773 C CA . GLY A 1 102 ? -29.044 -1.953 9.498 1.00 83.50 102 GLY A CA 1
ATOM 774 C C . GLY A 1 102 ? -28.199 -0.985 10.338 1.00 83.50 102 GLY A C 1
ATOM 775 O O . GLY A 1 102 ? -27.437 -1.422 11.190 1.00 83.50 102 GLY A O 1
ATOM 776 N N . GLY A 1 103 ? -28.300 0.323 10.078 1.00 82.25 103 GLY A N 1
ATOM 777 C CA . GLY A 1 103 ? -27.505 1.354 10.755 1.00 82.25 103 GLY A CA 1
ATOM 778 C C . GLY A 1 103 ? -26.123 1.612 10.146 1.00 82.25 103 GLY A C 1
ATOM 779 O O . GLY A 1 103 ? -25.488 2.589 10.530 1.00 82.25 103 GLY A O 1
ATOM 780 N N . VAL A 1 104 ? -25.690 0.814 9.166 1.00 85.56 104 VAL A N 1
ATOM 781 C CA . VAL A 1 104 ? -24.432 1.019 8.440 1.00 85.56 104 VAL A CA 1
ATOM 782 C C . VAL A 1 104 ? -24.707 1.772 7.147 1.00 85.56 104 VAL A C 1
ATOM 784 O O . VAL A 1 104 ? -25.598 1.410 6.377 1.00 85.56 104 VAL A O 1
ATOM 787 N N . GLU A 1 105 ? -23.942 2.830 6.904 1.00 90.81 105 GLU A N 1
ATOM 788 C CA . GLU A 1 105 ? -23.980 3.551 5.640 1.00 90.81 105 GLU A CA 1
ATOM 789 C C . GLU A 1 105 ? -23.261 2.747 4.550 1.00 90.81 105 GLU A C 1
ATOM 791 O O . GLU A 1 105 ? -22.111 2.346 4.710 1.00 90.81 105 GLU A O 1
ATOM 796 N N . THR A 1 106 ? -23.927 2.519 3.425 1.00 93.62 106 THR A N 1
ATOM 797 C CA . THR A 1 106 ? -23.367 1.815 2.271 1.00 93.62 106 THR A CA 1
ATOM 798 C C . THR A 1 106 ? -23.834 2.462 0.973 1.00 93.62 106 THR A C 1
ATOM 800 O O . THR A 1 106 ? -24.799 3.221 0.959 1.00 93.62 106 THR A O 1
ATOM 803 N N . SER A 1 107 ? -23.163 2.185 -0.143 1.00 95.31 107 SER A N 1
ATOM 804 C CA . SER A 1 107 ? -23.638 2.680 -1.441 1.00 95.31 107 SER A CA 1
ATOM 805 C C . SER A 1 107 ? -24.902 1.942 -1.884 1.00 95.31 107 SER A C 1
ATOM 807 O O . SER A 1 107 ? -25.062 0.747 -1.626 1.00 95.31 107 SER A O 1
ATOM 809 N N . VAL A 1 108 ? -25.773 2.630 -2.619 1.00 96.06 108 VAL A N 1
ATOM 810 C CA . VAL A 1 108 ? -26.967 2.058 -3.261 1.00 96.06 108 VAL A CA 1
ATOM 811 C C . VAL A 1 108 ? -26.590 0.850 -4.108 1.00 96.06 108 VAL A C 1
ATOM 813 O O . VAL A 1 108 ? -27.242 -0.187 -4.025 1.00 96.06 108 VAL A O 1
ATOM 816 N N . LYS A 1 109 ? -25.484 0.931 -4.856 1.00 94.94 109 LYS A N 1
ATOM 817 C CA . LYS A 1 109 ? -24.973 -0.196 -5.644 1.00 94.94 109 LYS A CA 1
ATOM 818 C C . LYS A 1 109 ? -24.686 -1.434 -4.791 1.00 94.94 109 LYS A C 1
ATOM 820 O O . LYS A 1 109 ? -24.988 -2.552 -5.205 1.00 94.94 109 LYS A O 1
ATOM 825 N N . VAL A 1 110 ? -24.083 -1.245 -3.617 1.00 88.69 110 VAL A N 1
ATOM 826 C CA . VAL A 1 110 ? -23.776 -2.342 -2.689 1.00 88.69 110 VAL A CA 1
ATOM 827 C C . VAL A 1 110 ? -25.060 -2.879 -2.059 1.00 88.69 110 VAL A C 1
ATOM 829 O O . VAL A 1 110 ? -25.289 -4.086 -2.108 1.00 88.69 110 VAL A O 1
ATOM 832 N N . ALA A 1 111 ? -25.942 -2.005 -1.569 1.00 94.56 111 ALA A N 1
ATOM 833 C CA . ALA A 1 111 ? -27.236 -2.399 -1.011 1.00 94.56 111 ALA A CA 1
ATOM 834 C C . ALA A 1 111 ? -28.105 -3.176 -2.017 1.00 94.56 111 ALA A C 1
ATOM 836 O O . ALA A 1 111 ? -28.760 -4.147 -1.639 1.00 94.56 111 ALA A O 1
ATOM 837 N N . ALA A 1 112 ? -28.068 -2.790 -3.295 1.00 94.56 112 ALA A N 1
ATOM 838 C CA . ALA A 1 112 ? -28.750 -3.494 -4.373 1.00 94.56 112 ALA A CA 1
ATOM 839 C C . ALA A 1 112 ? -28.151 -4.884 -4.618 1.00 94.56 112 ALA A C 1
ATOM 841 O O . ALA A 1 112 ? -28.882 -5.866 -4.702 1.00 94.56 112 ALA A O 1
ATOM 842 N N . SER A 1 113 ? -26.817 -4.993 -4.653 1.00 84.81 113 SER A N 1
ATOM 843 C CA . SER A 1 113 ? -26.143 -6.292 -4.809 1.00 84.81 113 SER A CA 1
ATOM 844 C C . SER A 1 113 ? -26.363 -7.246 -3.633 1.00 84.81 113 SER A C 1
ATOM 846 O O . SER A 1 113 ? -26.341 -8.456 -3.818 1.00 84.81 113 SER A O 1
ATOM 848 N N . MET A 1 114 ? -26.610 -6.715 -2.434 1.00 88.81 114 MET A N 1
ATOM 849 C CA . MET A 1 114 ? -26.952 -7.506 -1.248 1.00 88.81 114 MET A CA 1
ATOM 850 C C . MET A 1 114 ? -28.447 -7.860 -1.174 1.00 88.81 114 MET A C 1
ATOM 852 O O . MET A 1 114 ? -28.867 -8.539 -0.241 1.00 88.81 114 MET A O 1
ATOM 856 N N . GLY A 1 115 ? -29.259 -7.394 -2.128 1.00 93.00 115 GLY A N 1
ATOM 857 C CA . GLY A 1 115 ? -30.690 -7.682 -2.177 1.00 93.00 115 GLY A CA 1
ATOM 858 C C . GLY A 1 115 ? -31.535 -6.902 -1.167 1.00 93.00 115 GLY A C 1
ATOM 859 O O . GLY A 1 115 ? -32.668 -7.295 -0.917 1.00 93.00 115 GLY A O 1
ATOM 860 N N . PHE A 1 116 ? -31.033 -5.808 -0.583 1.00 94.25 116 PHE A N 1
ATOM 861 C CA . PHE A 1 116 ? -31.840 -4.949 0.302 1.00 94.25 116 PHE A CA 1
ATOM 862 C C . PHE A 1 116 ? -32.766 -4.016 -0.479 1.00 94.25 116 PHE A C 1
ATOM 864 O O . PHE A 1 116 ? -33.890 -3.730 -0.063 1.00 94.25 116 PHE A O 1
ATOM 871 N N . ILE A 1 117 ? -32.296 -3.559 -1.635 1.00 95.50 117 ILE A N 1
ATOM 872 C CA . ILE A 1 117 ? -33.053 -2.756 -2.592 1.00 95.50 117 ILE A CA 1
ATOM 873 C C . ILE A 1 117 ? -32.935 -3.398 -3.972 1.00 95.50 117 ILE A C 1
ATOM 875 O O . ILE A 1 117 ? -32.016 -4.167 -4.239 1.00 95.50 117 ILE A O 1
ATOM 879 N N . ARG A 1 118 ? -33.867 -3.096 -4.862 1.00 95.50 118 ARG A N 1
ATOM 880 C CA . ARG A 1 118 ? -33.881 -3.581 -6.240 1.00 95.50 118 ARG A CA 1
ATOM 881 C C . ARG A 1 118 ? -34.229 -2.437 -7.188 1.00 95.50 118 ARG A C 1
ATOM 883 O O . ARG A 1 118 ? -34.941 -1.519 -6.781 1.00 95.50 118 ARG A O 1
ATOM 890 N N . PRO A 1 119 ? -33.740 -2.456 -8.434 1.00 94.62 119 PRO A N 1
ATOM 891 C CA . PRO A 1 119 ? -34.136 -1.460 -9.418 1.00 94.62 119 PRO A CA 1
ATOM 892 C C . PRO A 1 119 ? -35.647 -1.544 -9.672 1.00 94.62 119 PRO A C 1
ATOM 894 O O . PRO A 1 119 ? -36.195 -2.631 -9.869 1.00 94.62 119 PRO A O 1
ATOM 897 N N . SER A 1 120 ? -36.323 -0.395 -9.654 1.00 93.75 120 SER A N 1
ATOM 898 C CA . SER A 1 120 ? -37.763 -0.321 -9.922 1.00 93.75 120 SER A CA 1
ATOM 899 C C . SER A 1 120 ? -38.040 -0.208 -11.425 1.00 93.75 120 SER A C 1
ATOM 901 O O . SER A 1 120 ? -37.241 0.341 -12.186 1.00 93.75 120 SER A O 1
ATOM 903 N N . ALA A 1 121 ? -39.211 -0.673 -11.870 1.00 89.56 121 ALA A N 1
ATOM 904 C CA . ALA A 1 121 ? -39.622 -0.619 -13.278 1.00 89.56 121 ALA A CA 1
ATOM 905 C C . ALA A 1 121 ? -39.788 0.816 -13.822 1.00 89.56 121 ALA A C 1
ATOM 907 O O . ALA A 1 121 ? -39.755 1.026 -15.032 1.00 89.56 121 ALA A O 1
ATOM 908 N N . VAL A 1 122 ? -39.970 1.801 -12.937 1.00 87.75 122 VAL A N 1
ATOM 909 C CA . VAL A 1 122 ? -40.152 3.224 -13.283 1.00 87.75 122 VAL A CA 1
ATOM 910 C C . VAL A 1 122 ? -38.810 3.983 -13.298 1.00 87.75 122 VAL A C 1
ATOM 912 O O . VAL A 1 122 ? -38.771 5.180 -13.574 1.00 87.75 122 VAL A O 1
ATOM 915 N N . GLY A 1 123 ? -37.696 3.285 -13.050 1.00 85.69 123 GLY A N 1
ATOM 916 C CA . GLY A 1 123 ? -36.389 3.885 -12.789 1.00 85.69 123 GLY A CA 1
ATOM 917 C C . GLY A 1 123 ? -36.166 4.155 -11.297 1.00 85.69 123 GLY A C 1
ATOM 918 O O . GLY A 1 123 ? -37.112 4.224 -10.511 1.00 85.69 123 GLY A O 1
ATOM 919 N N . GLY A 1 124 ? -34.896 4.272 -10.903 1.00 92.56 124 GLY A N 1
ATOM 920 C CA . GLY A 1 124 ? -34.487 4.347 -9.498 1.00 92.56 124 GLY A CA 1
ATOM 921 C C . GLY A 1 124 ? -34.504 2.983 -8.804 1.00 92.56 124 GLY A C 1
ATOM 922 O O . GLY A 1 124 ? -34.384 1.938 -9.449 1.00 92.56 124 GLY A O 1
ATOM 923 N N . TYR A 1 125 ? -34.659 2.999 -7.482 1.00 95.38 125 TYR A N 1
ATOM 924 C CA . TYR A 1 125 ? -34.608 1.811 -6.630 1.00 95.38 125 TYR A CA 1
ATOM 925 C C . TYR A 1 125 ? -35.837 1.741 -5.711 1.00 95.38 125 TYR A C 1
ATOM 927 O O . TYR A 1 125 ? -36.414 2.759 -5.340 1.00 95.38 125 TYR A O 1
ATOM 935 N N . GLU A 1 126 ? -36.237 0.531 -5.339 1.00 95.19 126 GLU A N 1
ATOM 936 C CA . GLU A 1 126 ? -37.279 0.236 -4.351 1.00 95.19 126 GLU A CA 1
ATOM 937 C C . GLU A 1 126 ? -36.768 -0.824 -3.369 1.00 95.19 126 GLU A C 1
ATOM 939 O O . GLU A 1 126 ? -35.862 -1.587 -3.701 1.00 95.19 126 GLU A O 1
ATOM 944 N N . ASP A 1 127 ? -37.316 -0.902 -2.158 1.00 94.06 127 ASP A N 1
ATOM 945 C CA . ASP A 1 127 ? -36.920 -1.958 -1.221 1.00 94.06 127 ASP A CA 1
ATOM 946 C C . ASP A 1 127 ? -37.330 -3.330 -1.761 1.00 94.06 127 ASP A C 1
ATOM 948 O O . ASP A 1 127 ? -38.437 -3.508 -2.272 1.00 94.06 127 ASP A O 1
ATOM 952 N N . ALA A 1 128 ? -36.450 -4.323 -1.638 1.00 91.12 128 ALA A N 1
ATOM 953 C CA . ALA A 1 128 ? -36.613 -5.610 -2.315 1.00 91.12 128 ALA A CA 1
ATOM 954 C C . ALA A 1 128 ? -37.730 -6.513 -1.747 1.00 91.12 128 ALA A C 1
ATOM 956 O O . ALA A 1 128 ? -37.920 -7.627 -2.229 1.00 91.12 128 ALA A O 1
ATOM 957 N N . GLY A 1 129 ? -38.532 -6.020 -0.800 1.00 65.75 129 GLY A N 1
ATOM 958 C CA . GLY A 1 129 ? -39.655 -6.756 -0.225 1.00 65.75 129 GLY A CA 1
ATOM 959 C C . GLY A 1 129 ? -39.260 -7.426 1.081 1.00 65.75 129 GLY A C 1
ATOM 960 O O . GLY A 1 129 ? -38.875 -8.587 1.133 1.00 65.75 129 GLY A O 1
ATOM 961 N N . GLY A 1 130 ? -39.379 -6.650 2.148 1.00 53.62 130 GLY A N 1
ATOM 962 C CA . GLY A 1 130 ? -39.049 -7.050 3.503 1.00 53.62 130 GLY A CA 1
ATOM 963 C C . GLY A 1 130 ? -38.884 -5.795 4.329 1.00 53.62 130 GLY A C 1
ATOM 964 O O . GLY A 1 130 ? -37.779 -5.468 4.742 1.00 53.62 130 GLY A O 1
ATOM 965 N N . SER A 1 131 ? -39.976 -5.047 4.518 1.00 48.91 131 SER A N 1
ATOM 966 C CA . SER A 1 131 ? -40.002 -4.068 5.600 1.00 48.91 131 SER A CA 1
ATOM 967 C C . SER A 1 131 ? -39.546 -4.803 6.859 1.00 48.91 131 SER A C 1
ATOM 969 O O . SER A 1 131 ? -40.227 -5.720 7.317 1.00 48.91 131 SER A O 1
ATOM 971 N N . LEU A 1 132 ? -38.399 -4.418 7.419 1.00 55.09 132 LEU A N 1
ATOM 972 C CA . LEU A 1 132 ? -37.931 -4.911 8.717 1.00 55.09 132 LEU A CA 1
ATOM 973 C C . LEU A 1 132 ? -38.890 -4.504 9.863 1.00 55.09 132 LEU A C 1
ATOM 975 O O . LEU A 1 132 ? -38.640 -4.827 11.022 1.00 55.09 132 LEU A O 1
ATOM 979 N N . GLY A 1 133 ? -40.018 -3.848 9.554 1.00 48.78 133 GLY A N 1
ATOM 980 C CA . GLY A 1 133 ? -41.073 -3.466 10.480 1.00 48.78 133 GLY A CA 1
ATOM 981 C C . GLY A 1 133 ? -42.478 -3.890 10.029 1.00 48.78 133 GLY A C 1
ATOM 982 O O . GLY A 1 133 ? -43.011 -3.390 9.041 1.00 48.78 133 GLY A O 1
ATOM 983 N N . LYS A 1 134 ? -43.095 -4.720 10.881 1.00 43.06 134 LYS A N 1
ATOM 984 C CA . LYS A 1 134 ? -44.519 -5.103 11.013 1.00 43.06 134 LYS A CA 1
ATOM 985 C C . LYS A 1 134 ? -45.127 -6.120 10.017 1.00 43.06 134 LYS A C 1
ATOM 987 O O . LYS A 1 134 ? -45.214 -5.849 8.825 1.00 43.06 134 LYS A O 1
ATOM 992 N N . PRO A 1 135 ? -45.660 -7.258 10.522 1.00 40.06 135 PRO A N 1
ATOM 993 C CA . PRO A 1 135 ? -46.360 -8.245 9.710 1.00 40.06 135 PRO A CA 1
ATOM 994 C C . PRO A 1 135 ? -47.790 -7.769 9.428 1.00 40.06 135 PRO A C 1
ATOM 996 O O . PRO A 1 135 ? -48.667 -7.888 10.283 1.00 40.06 135 PRO A O 1
ATOM 999 N N . GLU A 1 136 ? -48.048 -7.258 8.228 1.00 42.09 136 GLU A N 1
ATOM 1000 C CA . GLU A 1 136 ? -49.406 -7.222 7.682 1.00 42.09 136 GLU A CA 1
ATOM 1001 C C . GLU A 1 136 ? -49.566 -8.348 6.661 1.00 42.09 136 GLU A C 1
ATOM 1003 O O . GLU A 1 136 ? -48.830 -8.456 5.680 1.00 42.09 136 GLU A O 1
ATOM 1008 N N . ALA A 1 137 ? -50.528 -9.225 6.948 1.00 44.06 137 ALA A N 1
ATOM 1009 C CA . ALA A 1 137 ? -50.898 -10.363 6.127 1.00 44.06 137 ALA A CA 1
ATOM 1010 C C . ALA A 1 137 ? -51.395 -9.882 4.758 1.00 44.06 137 ALA A C 1
ATOM 1012 O O . ALA A 1 137 ? -52.565 -9.541 4.597 1.00 44.06 137 ALA A O 1
ATOM 1013 N N . THR A 1 138 ? -50.503 -9.870 3.772 1.00 40.41 138 THR A N 1
ATOM 1014 C CA . THR A 1 138 ? -50.864 -9.614 2.380 1.00 40.41 138 THR A CA 1
ATOM 1015 C C . THR A 1 138 ? -50.836 -10.931 1.621 1.00 40.41 138 THR A C 1
ATOM 1017 O O . THR A 1 138 ? -49.826 -11.629 1.560 1.00 40.41 138 THR A O 1
ATOM 1020 N N . THR A 1 139 ? -52.000 -11.284 1.089 1.00 42.53 139 THR A N 1
ATOM 1021 C CA . THR A 1 139 ? -52.263 -12.416 0.201 1.00 42.53 139 THR A CA 1
ATOM 1022 C C . THR A 1 139 ? -51.293 -12.443 -0.976 1.00 42.53 139 THR A C 1
ATOM 1024 O O . THR A 1 139 ? -51.271 -11.525 -1.794 1.00 42.53 139 THR A O 1
ATOM 1027 N N . VAL A 1 140 ? -50.530 -13.531 -1.050 1.00 39.78 140 VAL A N 1
ATOM 1028 C CA . VAL A 1 140 ? -49.598 -13.873 -2.126 1.00 39.78 140 VAL A CA 1
ATOM 1029 C C . VAL A 1 140 ? -50.378 -14.098 -3.425 1.00 39.78 140 VAL A C 1
ATOM 1031 O O . VAL A 1 140 ? -51.234 -14.982 -3.495 1.00 39.78 140 VAL A O 1
ATOM 1034 N N . ALA A 1 141 ? -50.092 -13.291 -4.447 1.00 45.97 141 ALA A N 1
ATOM 1035 C CA . ALA A 1 141 ? -50.415 -13.606 -5.837 1.00 45.97 141 ALA A CA 1
ATOM 1036 C C . ALA A 1 141 ? -49.289 -14.483 -6.425 1.00 45.97 141 ALA A C 1
ATOM 1038 O O . ALA A 1 141 ? -48.149 -14.350 -5.980 1.00 45.97 141 ALA A O 1
ATOM 1039 N N . PRO A 1 142 ? -49.572 -15.387 -7.382 1.00 51.22 142 PRO A N 1
ATOM 1040 C CA . PRO A 1 142 ? -48.601 -16.377 -7.835 1.00 51.22 142 PRO A CA 1
ATOM 1041 C C . PRO A 1 142 ? -47.467 -15.712 -8.622 1.00 51.22 142 PRO A C 1
ATOM 1043 O O . PRO A 1 142 ? -47.723 -14.978 -9.577 1.00 51.22 142 PRO A O 1
ATOM 1046 N N . GLU A 1 143 ? -46.234 -15.986 -8.204 1.00 46.94 143 GLU A N 1
ATOM 1047 C CA . GLU A 1 143 ? -45.002 -15.592 -8.883 1.00 46.94 143 GLU A CA 1
ATOM 1048 C C . GLU A 1 143 ? -44.814 -16.363 -10.195 1.00 46.94 143 GLU A C 1
ATOM 1050 O O . GLU A 1 143 ? -45.058 -17.568 -10.282 1.00 46.94 143 GLU A O 1
ATOM 1055 N N . ASP A 1 144 ? -44.368 -15.627 -11.209 1.00 47.56 144 ASP A N 1
ATOM 1056 C CA . ASP A 1 144 ? -43.968 -16.108 -12.528 1.00 47.56 144 ASP A CA 1
ATOM 1057 C C . ASP A 1 144 ? -42.505 -16.605 -12.436 1.00 47.56 144 ASP A C 1
ATOM 1059 O O . ASP A 1 144 ? -41.622 -15.803 -12.113 1.00 47.56 144 ASP A O 1
ATOM 1063 N N . PRO A 1 145 ? -42.209 -17.903 -12.643 1.00 49.34 145 PRO A N 1
ATOM 1064 C CA . PRO A 1 145 ? -40.924 -18.503 -12.268 1.00 49.34 145 PRO A CA 1
ATOM 1065 C C . PRO A 1 145 ? -39.778 -18.306 -13.282 1.00 49.34 145 PRO A C 1
ATOM 1067 O O . PRO A 1 145 ? -38.788 -19.027 -13.202 1.00 49.34 145 PRO A O 1
ATOM 1070 N N . ASP A 1 146 ? -39.864 -17.358 -14.221 1.00 49.97 146 ASP A N 1
ATOM 1071 C CA . ASP A 1 146 ? -38.960 -17.322 -15.391 1.00 49.97 146 ASP A CA 1
ATOM 1072 C C . ASP A 1 146 ? -38.054 -16.079 -15.488 1.00 49.97 146 ASP A C 1
ATOM 1074 O O . ASP A 1 146 ? -37.695 -15.616 -16.571 1.00 49.97 146 ASP A O 1
ATOM 1078 N N . ARG A 1 147 ? -37.651 -15.508 -14.346 1.00 50.56 147 ARG A N 1
ATOM 1079 C CA . ARG A 1 147 ? -36.563 -14.516 -14.318 1.00 50.56 147 ARG A CA 1
ATOM 1080 C C . ARG A 1 147 ? -35.266 -15.182 -13.894 1.00 50.56 147 ARG A C 1
ATOM 1082 O O . ARG A 1 147 ? -34.940 -15.232 -12.713 1.00 50.56 147 ARG A O 1
ATOM 1089 N N . GLY A 1 148 ? -34.530 -15.664 -14.895 1.00 44.56 148 GLY A N 1
ATOM 1090 C CA . GLY A 1 148 ? -33.115 -15.989 -14.767 1.00 44.56 148 GLY A CA 1
ATOM 1091 C C . GLY A 1 148 ? -32.359 -14.778 -14.230 1.00 44.56 148 GLY A C 1
ATOM 1092 O O . GLY A 1 148 ? -32.145 -13.802 -14.947 1.00 44.56 148 GLY A O 1
ATOM 1093 N N . GLY A 1 149 ? -32.013 -14.824 -12.946 1.00 43.25 149 GLY A N 1
ATOM 1094 C CA . GLY A 1 149 ? -31.031 -13.923 -12.373 1.00 43.25 149 GLY A CA 1
ATOM 1095 C C . GLY A 1 149 ? -29.686 -14.243 -13.006 1.00 43.25 149 GLY A C 1
ATOM 1096 O O . GLY A 1 149 ? -29.175 -15.346 -12.836 1.00 43.25 149 GLY A O 1
ATOM 1097 N N . GLU A 1 150 ? -29.132 -13.293 -13.754 1.00 48.94 150 GLU A N 1
ATOM 1098 C CA . GLU A 1 150 ? -27.690 -13.233 -13.959 1.00 48.94 150 GLU A CA 1
ATOM 1099 C C . GLU A 1 150 ? -27.056 -13.151 -12.567 1.00 48.94 150 GLU A C 1
ATOM 1101 O O . GLU A 1 150 ? -27.141 -12.125 -11.889 1.00 48.94 150 GLU A O 1
ATOM 1106 N N . GLU A 1 151 ? -26.480 -14.265 -12.111 1.00 42.31 151 GLU A N 1
ATOM 1107 C CA . GLU A 1 151 ? -25.498 -14.259 -11.034 1.00 42.31 151 GLU A CA 1
ATOM 1108 C C . GLU A 1 151 ? -24.380 -13.321 -11.480 1.00 42.31 151 GLU A C 1
ATOM 1110 O O . GLU A 1 151 ? -23.548 -13.660 -12.319 1.00 42.31 151 GLU A O 1
ATOM 1115 N N . VAL A 1 152 ? -24.409 -12.092 -10.967 1.00 46.25 152 VAL A N 1
ATOM 1116 C CA . VAL A 1 152 ? -23.294 -11.167 -11.106 1.00 46.25 152 VAL A CA 1
ATOM 1117 C C . VAL A 1 152 ? -22.150 -11.806 -10.338 1.00 46.25 152 VAL A C 1
ATOM 1119 O O . VAL A 1 152 ? -22.137 -11.790 -9.106 1.00 46.25 152 VAL A O 1
ATOM 1122 N N . ASP A 1 153 ? -21.240 -12.423 -11.082 1.00 44.75 153 ASP A N 1
ATOM 1123 C CA . ASP A 1 153 ? -20.057 -13.076 -10.560 1.00 44.75 153 ASP A CA 1
ATOM 1124 C C . ASP A 1 153 ? -19.231 -12.048 -9.772 1.00 44.75 153 ASP A C 1
ATOM 1126 O O . ASP A 1 153 ? -18.536 -11.188 -10.320 1.00 44.75 153 ASP A O 1
ATOM 1130 N N . MET A 1 154 ? -19.362 -12.088 -8.444 1.00 45.25 154 MET A N 1
ATOM 1131 C CA . MET A 1 154 ? -18.649 -11.185 -7.543 1.00 45.25 154 MET A CA 1
ATOM 1132 C C . MET A 1 154 ? -17.133 -11.425 -7.562 1.00 45.25 154 MET A C 1
ATOM 1134 O O . MET A 1 154 ? -16.407 -10.640 -6.953 1.00 45.25 154 MET A O 1
ATOM 1138 N N . THR A 1 155 ? -16.640 -12.443 -8.277 1.00 44.75 155 THR A N 1
ATOM 1139 C CA . THR A 1 155 ? -15.200 -12.664 -8.456 1.00 44.75 155 THR A CA 1
ATOM 1140 C C . THR A 1 155 ? -14.529 -11.624 -9.362 1.00 44.75 155 THR A C 1
ATOM 1142 O O . THR A 1 155 ? -13.318 -11.445 -9.256 1.00 44.75 155 THR A O 1
ATOM 1145 N N . GLU A 1 156 ? -15.275 -10.854 -10.169 1.00 48.88 156 GLU A N 1
ATOM 1146 C CA . GLU A 1 156 ? -14.697 -9.767 -10.985 1.00 48.88 156 GLU A CA 1
ATOM 1147 C C . GLU A 1 156 ? -14.508 -8.439 -10.228 1.00 48.88 156 GLU A C 1
ATOM 1149 O O . GLU A 1 156 ? -13.806 -7.540 -10.704 1.00 48.88 156 GLU A O 1
ATOM 1154 N N . ARG A 1 157 ? -15.082 -8.277 -9.026 1.00 53.72 157 ARG A N 1
ATOM 1155 C CA . ARG A 1 157 ? -14.734 -7.138 -8.163 1.00 53.72 157 ARG A CA 1
ATOM 1156 C C . ARG A 1 157 ? -13.409 -7.453 -7.485 1.00 53.72 157 ARG A C 1
ATOM 1158 O O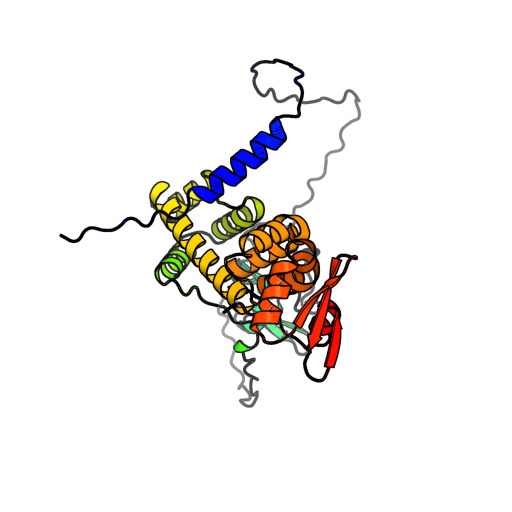 . ARG A 1 157 ? -13.425 -8.136 -6.471 1.00 53.72 157 ARG A O 1
ATOM 1165 N N . GLY A 1 158 ? -12.317 -6.947 -8.076 1.00 56.50 158 GLY A N 1
ATOM 1166 C CA . GLY A 1 158 ? -10.939 -6.903 -7.555 1.00 56.50 158 GLY A CA 1
ATOM 1167 C C . GLY A 1 158 ? -10.762 -7.679 -6.256 1.00 56.50 158 GLY A C 1
ATOM 1168 O O . GLY A 1 158 ?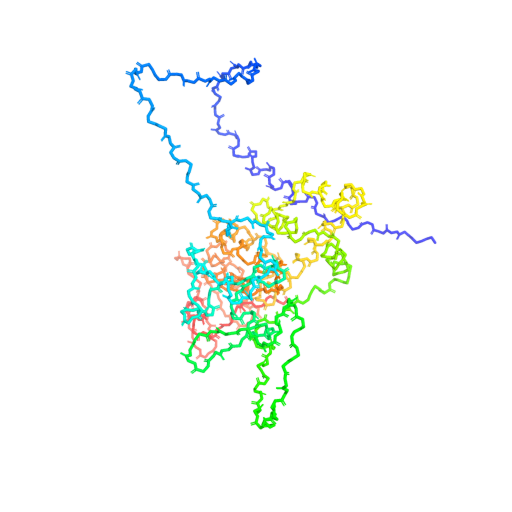 -11.105 -7.159 -5.194 1.00 56.50 158 GLY A O 1
ATOM 1169 N N . GLY A 1 159 ? -10.335 -8.937 -6.402 1.00 58.94 159 GLY A N 1
ATOM 1170 C CA . GLY A 1 159 ? -10.450 -9.974 -5.383 1.00 58.94 159 GLY A CA 1
ATOM 1171 C C . GLY A 1 159 ? -10.022 -9.502 -4.001 1.00 58.94 159 GLY A C 1
ATOM 1172 O O . GLY A 1 159 ? -8.975 -8.880 -3.838 1.00 58.94 159 GLY A O 1
ATOM 1173 N N . PHE A 1 160 ? -10.846 -9.815 -3.004 1.00 77.88 160 PHE A N 1
ATOM 1174 C CA . PHE A 1 160 ? -10.445 -9.719 -1.610 1.00 77.88 160 PHE A CA 1
ATOM 1175 C C . PHE A 1 160 ? -9.239 -10.639 -1.409 1.00 77.88 160 PHE A C 1
ATOM 1177 O O . PHE A 1 160 ? -9.376 -11.865 -1.399 1.00 77.88 160 PHE A O 1
ATOM 1184 N N . GLU A 1 161 ? -8.050 -10.060 -1.289 1.00 85.12 161 GLU A N 1
ATOM 1185 C CA . GLU A 1 161 ? -6.858 -10.818 -0.944 1.00 85.12 161 GLU A CA 1
ATOM 1186 C C . GLU A 1 161 ? -6.877 -11.023 0.569 1.00 85.12 161 GLU A C 1
ATOM 1188 O O . GLU A 1 161 ? -6.733 -10.084 1.354 1.00 85.12 161 GLU A O 1
ATOM 1193 N N . ALA A 1 162 ? -7.129 -12.262 0.993 1.00 88.12 162 ALA A N 1
ATOM 1194 C CA . ALA A 1 162 ? -7.093 -12.614 2.404 1.00 88.12 162 ALA A CA 1
ATOM 1195 C C . ALA A 1 162 ? -5.669 -12.469 2.963 1.00 88.12 162 ALA A C 1
ATOM 1197 O O . ALA A 1 162 ? -4.681 -12.680 2.256 1.00 88.12 162 ALA A O 1
ATOM 1198 N N . LEU A 1 163 ? -5.570 -12.144 4.254 1.00 92.81 163 LEU A N 1
ATOM 1199 C CA . LEU A 1 163 ? -4.309 -12.232 4.986 1.00 92.81 163 LEU A CA 1
ATOM 1200 C C . LEU A 1 163 ? -3.825 -13.688 4.976 1.00 92.81 163 LEU A C 1
ATOM 1202 O O . LEU A 1 163 ? -4.542 -14.589 5.419 1.00 92.81 163 LEU A O 1
ATOM 1206 N N . GLU A 1 164 ? -2.615 -13.913 4.462 1.00 92.75 164 GLU A N 1
ATOM 1207 C CA . GLU A 1 164 ? -2.009 -15.251 4.411 1.00 92.75 164 GLU A CA 1
ATOM 1208 C C . GLU A 1 164 ? -1.578 -15.735 5.796 1.00 92.75 164 GLU A C 1
ATOM 1210 O O . GLU A 1 164 ? -1.641 -16.929 6.093 1.00 92.75 164 GLU A O 1
ATOM 1215 N N . ASP A 1 165 ? -1.181 -14.795 6.654 1.00 95.44 165 ASP A N 1
ATOM 1216 C CA . ASP A 1 165 ? -0.865 -15.058 8.047 1.00 95.44 165 ASP A CA 1
ATOM 1217 C C . ASP A 1 165 ? -2.145 -15.435 8.813 1.00 95.44 165 ASP A C 1
ATOM 1219 O O . ASP A 1 165 ? -3.067 -14.634 9.001 1.00 95.44 165 ASP A O 1
ATOM 1223 N N . VAL A 1 166 ? -2.194 -16.699 9.244 1.00 95.69 166 VAL A N 1
ATOM 1224 C CA . VAL A 1 166 ? -3.323 -17.281 9.977 1.00 95.69 166 VAL A CA 1
ATOM 1225 C C . VAL A 1 166 ? -3.529 -16.593 11.325 1.00 95.69 166 VAL A C 1
ATOM 1227 O O . VAL A 1 166 ? -4.675 -16.431 11.743 1.00 95.69 166 VAL A O 1
ATOM 1230 N N . GLU A 1 167 ? -2.452 -16.181 11.992 1.00 95.81 167 GLU A N 1
ATOM 1231 C CA . GLU A 1 167 ? -2.523 -15.483 13.271 1.00 95.81 167 GLU A CA 1
ATOM 1232 C C . GLU A 1 167 ? -3.066 -14.067 13.079 1.00 95.81 167 GLU A C 1
ATOM 1234 O O . GLU A 1 167 ? -4.042 -13.699 13.734 1.00 95.81 167 GLU A O 1
ATOM 1239 N N . ALA A 1 168 ? -2.522 -13.309 12.121 1.00 95.81 168 ALA A N 1
ATOM 1240 C CA . ALA A 1 168 ? -3.018 -11.967 11.813 1.00 95.81 168 ALA A CA 1
ATOM 1241 C C . ALA A 1 168 ? -4.499 -11.989 11.400 1.00 95.81 168 ALA A C 1
ATOM 1243 O O . ALA A 1 168 ? -5.283 -11.141 11.825 1.00 95.81 168 ALA A O 1
ATOM 1244 N N . ARG A 1 169 ? -4.913 -12.998 10.624 1.00 95.12 169 ARG A N 1
ATOM 1245 C CA . ARG A 1 169 ? -6.321 -13.202 10.263 1.00 95.12 169 ARG A CA 1
ATOM 1246 C C . ARG A 1 169 ? -7.197 -13.508 11.479 1.00 95.12 169 ARG A C 1
ATOM 1248 O O . ARG A 1 169 ? -8.271 -12.927 11.596 1.00 95.12 169 ARG A O 1
ATOM 1255 N N . GLY A 1 170 ? -6.740 -14.362 12.394 1.00 96.06 170 GLY A N 1
ATOM 1256 C CA . GLY A 1 170 ? -7.455 -14.644 13.642 1.00 96.06 170 GLY A CA 1
ATOM 1257 C C . GLY A 1 170 ? -7.623 -13.397 14.514 1.00 96.06 170 GLY A C 1
ATOM 1258 O O . GLY A 1 170 ? -8.708 -13.156 15.038 1.00 96.06 170 GLY A O 1
ATOM 1259 N N . ILE A 1 171 ? -6.586 -12.559 14.605 1.00 95.94 171 ILE A N 1
ATOM 1260 C CA . ILE A 1 171 ? -6.648 -11.275 15.316 1.00 95.94 171 ILE A CA 1
ATOM 1261 C C . ILE A 1 171 ? -7.634 -10.322 14.632 1.00 95.94 171 ILE A C 1
ATOM 1263 O O . ILE A 1 171 ? -8.422 -9.673 15.316 1.00 95.94 171 ILE A O 1
ATOM 1267 N N . LEU A 1 172 ? -7.633 -10.243 13.298 1.00 94.62 172 LEU A N 1
ATOM 1268 C CA . LEU A 1 172 ? -8.587 -9.419 12.554 1.00 94.62 172 LEU A CA 1
ATOM 1269 C C . LEU A 1 172 ? -10.036 -9.850 12.820 1.00 94.62 172 LEU A C 1
ATOM 1271 O O . LEU A 1 172 ? -10.890 -9.003 13.082 1.00 94.62 172 LEU A O 1
ATOM 1275 N N . GLU A 1 173 ? -10.316 -11.154 12.767 1.00 94.38 173 GLU A N 1
ATOM 1276 C CA . GLU A 1 173 ? -11.637 -11.720 13.065 1.00 94.38 173 GLU A CA 1
ATOM 1277 C C . GLU A 1 173 ? -12.062 -11.407 14.510 1.00 94.38 173 GLU A C 1
ATOM 1279 O O . GLU A 1 173 ? -13.182 -10.957 14.747 1.00 94.38 173 GLU A O 1
ATOM 1284 N N . GLU A 1 174 ? -11.155 -11.556 15.477 1.00 94.31 174 GLU A N 1
ATOM 1285 C CA . GLU A 1 174 ? -11.408 -11.220 16.880 1.00 94.31 174 GLU A CA 1
ATOM 1286 C C . GLU A 1 174 ? -11.721 -9.726 17.059 1.00 94.31 174 GLU A C 1
ATOM 1288 O O . GLU A 1 174 ? -12.777 -9.381 17.595 1.00 94.31 174 GLU A O 1
ATOM 1293 N N . VAL A 1 175 ? -10.857 -8.840 16.549 1.00 93.06 175 VAL A N 1
ATOM 1294 C CA . VAL A 1 175 ? -11.020 -7.379 16.633 1.00 93.06 175 VAL A CA 1
ATOM 1295 C C . VAL A 1 175 ? -12.332 -6.947 15.987 1.00 93.06 175 VAL A C 1
ATOM 1297 O O . VAL A 1 175 ? -13.095 -6.211 16.602 1.00 93.06 175 VAL A O 1
ATOM 1300 N N . THR A 1 176 ? -12.642 -7.428 14.784 1.00 90.62 176 THR A N 1
ATOM 1301 C CA . THR A 1 176 ? -13.876 -7.044 14.073 1.00 90.62 176 THR A CA 1
ATOM 1302 C C . THR A 1 176 ? -15.148 -7.618 14.700 1.00 90.62 176 THR A C 1
ATOM 1304 O O . THR A 1 176 ? -16.218 -7.040 14.520 1.00 90.62 176 THR A O 1
ATOM 1307 N N . SER A 1 177 ? -15.055 -8.720 15.452 1.00 92.25 177 SER A N 1
ATOM 1308 C CA . SER A 1 177 ? -16.206 -9.311 16.148 1.00 92.25 177 SER A CA 1
ATOM 1309 C C . SER A 1 177 ? -16.569 -8.607 17.460 1.00 92.25 177 SER A C 1
ATOM 1311 O O . SER A 1 177 ? -17.730 -8.654 17.872 1.00 92.25 177 SER A O 1
ATOM 1313 N N . VAL A 1 178 ? -15.594 -7.969 18.117 1.00 91.81 178 VAL A N 1
ATOM 1314 C CA . VAL A 1 178 ? -15.771 -7.366 19.448 1.00 91.81 178 VAL A CA 1
ATOM 1315 C C . VAL A 1 178 ? -15.748 -5.838 19.408 1.00 91.81 178 VAL A C 1
ATOM 1317 O O . VAL A 1 178 ? -16.518 -5.195 20.124 1.00 91.81 178 VAL A O 1
ATOM 1320 N N . ALA A 1 179 ? -14.883 -5.239 18.589 1.00 88.31 179 ALA A N 1
ATOM 1321 C CA . ALA A 1 179 ? -14.755 -3.792 18.501 1.00 88.31 179 ALA A CA 1
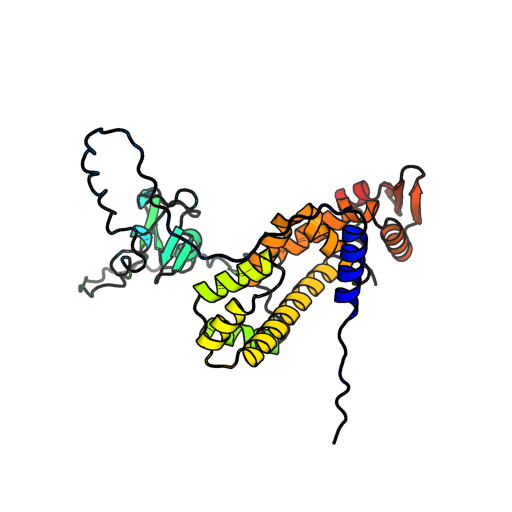ATOM 1322 C C . ALA A 1 179 ? -15.919 -3.170 17.723 1.00 88.31 179 ALA A C 1
ATOM 1324 O O . ALA A 1 179 ? -16.449 -3.747 16.771 1.00 88.31 179 ALA A O 1
ATOM 1325 N N . SER A 1 180 ? -16.299 -1.950 18.107 1.00 87.62 180 SER A N 1
ATOM 1326 C CA . SER A 1 180 ? -17.278 -1.196 17.333 1.00 87.62 180 SER A CA 1
ATOM 1327 C C . SER A 1 180 ? -16.701 -0.827 15.962 1.00 87.62 180 SER A C 1
ATOM 1329 O O . SER A 1 180 ? -15.508 -0.545 15.823 1.00 87.62 180 SER A O 1
ATOM 1331 N N . THR A 1 181 ? -17.551 -0.787 14.936 1.00 85.06 181 THR A N 1
ATOM 1332 C CA . THR A 1 181 ? -17.147 -0.375 13.582 1.00 85.06 181 THR A CA 1
ATOM 1333 C C . THR A 1 181 ? -16.518 1.025 13.576 1.00 85.06 181 THR A C 1
ATOM 1335 O O . THR A 1 181 ? -15.545 1.257 12.861 1.00 85.06 181 THR A O 1
ATOM 1338 N N . ASP A 1 182 ? -17.006 1.932 14.428 1.00 87.50 182 ASP A N 1
ATOM 1339 C CA . ASP A 1 182 ? -16.461 3.286 14.576 1.00 87.50 182 ASP A CA 1
ATOM 1340 C C . ASP A 1 182 ? -15.035 3.284 15.149 1.00 87.50 182 ASP A C 1
ATOM 1342 O O . ASP A 1 182 ? -14.182 4.035 14.671 1.00 87.50 182 ASP A O 1
ATOM 1346 N N . ASP A 1 183 ? -14.746 2.425 16.134 1.00 89.44 183 ASP A N 1
ATOM 1347 C CA . ASP A 1 183 ? -13.402 2.299 16.710 1.00 89.44 183 ASP A CA 1
ATOM 1348 C C . ASP A 1 183 ? -12.415 1.702 15.704 1.00 89.44 183 ASP A C 1
ATOM 1350 O O . ASP A 1 183 ? -11.288 2.187 15.589 1.00 89.44 183 ASP A O 1
ATOM 1354 N N . VAL A 1 184 ? -12.849 0.706 14.924 1.00 89.75 184 VAL A N 1
ATOM 1355 C CA . VAL A 1 184 ? -12.039 0.124 13.843 1.00 89.75 184 VAL A CA 1
ATOM 1356 C C . VAL A 1 184 ? -11.732 1.177 12.777 1.00 89.75 184 VAL A C 1
ATOM 1358 O O . VAL A 1 184 ? -10.574 1.347 12.398 1.00 89.75 184 VAL A O 1
ATOM 1361 N N . HIS A 1 185 ? -12.723 1.951 12.326 1.00 90.19 185 HIS A N 1
ATOM 1362 C CA . HIS A 1 185 ? -12.488 3.021 11.352 1.00 90.19 185 HIS A CA 1
ATOM 1363 C C . HIS A 1 185 ? -11.597 4.141 11.895 1.00 90.19 185 HIS A C 1
ATOM 1365 O O . HIS A 1 185 ? -10.754 4.663 11.162 1.00 90.19 185 HIS A O 1
ATOM 1371 N N . ALA A 1 186 ? -11.756 4.518 13.165 1.00 91.06 186 ALA A N 1
ATOM 1372 C CA . ALA A 1 186 ? -10.885 5.498 13.802 1.00 91.06 186 ALA A CA 1
ATOM 1373 C C . ALA A 1 186 ? -9.434 4.998 13.863 1.00 91.06 186 ALA A C 1
ATOM 1375 O O . ALA A 1 186 ? -8.527 5.753 13.518 1.00 91.06 186 ALA A O 1
ATOM 1376 N N . ALA A 1 187 ? -9.229 3.729 14.227 1.00 92.44 187 ALA A N 1
ATOM 1377 C CA . ALA A 1 187 ? -7.918 3.088 14.249 1.00 92.44 187 ALA A CA 1
ATOM 1378 C C . ALA A 1 187 ? -7.283 3.032 12.848 1.00 92.44 187 ALA A C 1
ATOM 1380 O O . ALA A 1 187 ? -6.122 3.400 12.689 1.00 92.44 187 ALA A O 1
ATOM 1381 N N . ILE A 1 188 ? -8.048 2.660 11.814 1.00 92.38 188 ILE A N 1
ATOM 1382 C CA . ILE A 1 188 ? -7.565 2.650 10.423 1.00 92.38 188 ILE A CA 1
ATOM 1383 C C . ILE A 1 188 ? -7.113 4.048 9.995 1.00 92.38 188 ILE A C 1
ATOM 1385 O O . ILE A 1 188 ? -6.020 4.199 9.457 1.00 92.38 188 ILE A O 1
ATOM 1389 N N . ASN A 1 189 ? -7.932 5.077 10.233 1.00 93.62 189 ASN A N 1
ATOM 1390 C CA . ASN A 1 189 ? -7.570 6.447 9.862 1.00 93.62 189 ASN A CA 1
ATOM 1391 C C . ASN A 1 189 ? -6.314 6.922 10.593 1.00 93.62 189 ASN A C 1
ATOM 1393 O O . ASN A 1 189 ? -5.479 7.595 10.001 1.00 93.62 189 ASN A O 1
ATOM 1397 N N . GLU A 1 190 ? -6.149 6.534 11.853 1.00 95.38 190 GLU A N 1
ATOM 1398 C CA . GLU A 1 190 ? -4.965 6.877 12.626 1.00 95.38 190 GLU A CA 1
ATOM 1399 C C . GLU A 1 190 ? -3.697 6.207 12.088 1.00 95.38 190 GLU A C 1
ATOM 1401 O O . GLU A 1 190 ? -2.707 6.897 11.866 1.00 95.38 190 GLU A O 1
ATOM 1406 N N . VAL A 1 191 ? -3.745 4.909 11.772 1.00 94.06 191 VAL A N 1
ATOM 1407 C CA . VAL A 1 191 ? -2.620 4.206 11.128 1.00 94.06 191 VAL A CA 1
ATOM 1408 C C . VAL A 1 191 ? -2.265 4.853 9.794 1.00 94.06 191 VAL A C 1
ATOM 1410 O O . VAL A 1 191 ? -1.092 5.037 9.487 1.00 94.06 191 VAL A O 1
ATOM 1413 N N . VAL A 1 192 ? -3.270 5.223 9.003 1.00 92.19 192 VAL A N 1
ATOM 1414 C CA . VAL A 1 192 ? -3.066 5.839 7.690 1.00 92.19 192 VAL A CA 1
ATOM 1415 C C . VAL A 1 192 ? -2.448 7.233 7.800 1.00 92.19 192 VAL A C 1
ATOM 1417 O O . VAL A 1 192 ? -1.553 7.563 7.025 1.00 92.19 192 VAL A O 1
ATOM 1420 N N . ASP A 1 193 ? -2.919 8.051 8.739 1.00 91.94 193 ASP A N 1
ATOM 1421 C CA . ASP A 1 193 ? -2.513 9.454 8.841 1.00 91.94 193 ASP A CA 1
ATOM 1422 C C . ASP A 1 193 ? -1.242 9.643 9.693 1.00 91.94 193 ASP A C 1
ATOM 1424 O O . ASP A 1 193 ? -0.479 10.578 9.453 1.00 91.94 193 ASP A O 1
ATOM 1428 N N . GLN A 1 194 ? -1.008 8.776 10.685 1.00 94.06 194 GLN A N 1
ATOM 1429 C CA . GLN A 1 194 ? 0.086 8.893 11.662 1.00 94.06 194 GLN A CA 1
ATOM 1430 C C . GLN A 1 194 ? 1.138 7.781 11.542 1.00 94.06 194 GLN A C 1
ATOM 1432 O O . GLN A 1 194 ? 2.179 7.862 12.189 1.00 94.06 194 GLN A O 1
ATOM 1437 N N . GLY A 1 195 ? 0.889 6.743 10.740 1.00 89.81 195 GLY A N 1
ATOM 1438 C CA . GLY A 1 195 ? 1.786 5.590 10.605 1.00 89.81 195 GLY A CA 1
ATOM 1439 C C . GLY A 1 195 ? 1.720 4.597 11.772 1.00 89.81 195 GLY A C 1
ATOM 1440 O O . GLY A 1 195 ? 2.503 3.652 11.810 1.00 89.81 195 GLY A O 1
ATOM 1441 N N . GLY A 1 196 ? 0.802 4.785 12.722 1.00 93.50 196 GLY A N 1
ATOM 1442 C CA . GLY A 1 196 ? 0.646 3.929 13.895 1.00 93.50 196 GLY A CA 1
ATOM 1443 C C . GLY A 1 196 ? -0.589 4.296 14.710 1.00 93.50 196 GLY A C 1
ATOM 1444 O O . GLY A 1 196 ? -1.299 5.240 14.379 1.00 93.50 196 GLY A O 1
ATOM 1445 N N . LEU A 1 197 ? -0.853 3.539 15.774 1.00 95.12 197 LEU A N 1
ATOM 1446 C CA . LEU A 1 197 ? -1.962 3.793 16.697 1.00 95.12 197 LEU A CA 1
ATOM 1447 C C . LEU A 1 197 ? -1.470 4.557 17.926 1.00 95.12 197 LEU A C 1
ATOM 1449 O O . LEU A 1 197 ? -0.431 4.214 18.488 1.00 95.12 197 LEU A O 1
ATOM 1453 N N . SER A 1 198 ? -2.229 5.555 18.387 1.00 96.81 198 SER A N 1
ATOM 1454 C CA . SER A 1 198 ? -1.940 6.193 19.674 1.00 96.81 198 SER A CA 1
ATOM 1455 C C . SER A 1 198 ? -2.286 5.283 20.848 1.00 96.81 198 SER A C 1
ATOM 1457 O O . SER A 1 198 ? -3.204 4.461 20.778 1.00 96.81 198 SER A O 1
ATOM 1459 N N . GLU A 1 199 ? -1.631 5.529 21.985 1.00 96.88 199 GLU A N 1
ATOM 1460 C CA . GLU A 1 199 ? -1.960 4.911 23.278 1.00 96.88 199 GLU A CA 1
ATOM 1461 C C . GLU A 1 199 ? -3.459 5.024 23.600 1.00 96.88 199 GLU A C 1
ATOM 1463 O O . GLU A 1 199 ? -4.076 4.086 24.095 1.00 96.88 199 GLU A O 1
ATOM 1468 N N . LYS A 1 200 ? -4.094 6.146 23.234 1.00 96.38 200 LYS A N 1
ATOM 1469 C CA . LYS A 1 200 ? -5.534 6.350 23.428 1.00 96.38 200 LYS A CA 1
ATOM 1470 C C . LYS A 1 200 ? -6.380 5.369 22.611 1.00 96.38 200 LYS A C 1
ATOM 1472 O O . LYS A 1 200 ? -7.411 4.901 23.096 1.00 96.38 200 LYS A O 1
ATOM 1477 N N . SER A 1 201 ? -6.014 5.103 21.361 1.00 95.81 201 SER A N 1
ATOM 1478 C CA . SER A 1 201 ? -6.738 4.144 20.520 1.00 95.81 201 SER A CA 1
ATOM 1479 C C . SER A 1 201 ? -6.490 2.708 20.956 1.00 95.81 201 SER A C 1
ATOM 1481 O O . SER A 1 201 ? -7.446 1.937 21.005 1.00 95.81 201 SER A O 1
ATOM 1483 N N . ILE A 1 202 ? -5.265 2.389 21.380 1.00 96.94 202 ILE A N 1
ATOM 1484 C CA . ILE A 1 202 ? -4.938 1.100 22.001 1.00 96.94 202 ILE A CA 1
ATOM 1485 C C . ILE A 1 202 ? -5.788 0.892 23.262 1.00 96.94 202 ILE A C 1
ATOM 1487 O O . ILE A 1 202 ? -6.456 -0.131 23.373 1.00 96.94 202 ILE A O 1
ATOM 1491 N N . GLY A 1 203 ? -5.872 1.883 24.156 1.00 96.31 203 GLY A N 1
ATOM 1492 C CA . GLY A 1 203 ? -6.693 1.809 25.369 1.00 96.31 203 GLY A CA 1
ATOM 1493 C C . GLY A 1 203 ? -8.188 1.622 25.095 1.00 96.31 203 GLY A C 1
ATOM 1494 O O . GLY A 1 203 ? -8.856 0.843 25.776 1.00 96.31 203 GLY A O 1
ATOM 1495 N N . ARG A 1 204 ? -8.731 2.270 24.054 1.00 94.88 204 ARG A N 1
ATOM 1496 C CA . ARG A 1 204 ? -10.124 2.044 23.619 1.00 94.88 204 ARG A CA 1
ATOM 1497 C C . ARG A 1 204 ? -10.343 0.637 23.070 1.00 94.88 204 ARG A C 1
ATOM 1499 O O . ARG A 1 204 ? -11.363 0.022 23.381 1.00 94.88 204 ARG A O 1
ATOM 1506 N N . MET A 1 205 ? -9.399 0.131 22.280 1.00 94.56 205 MET A N 1
ATOM 1507 C CA . MET A 1 205 ? -9.470 -1.218 21.726 1.00 94.56 205 MET A CA 1
ATOM 1508 C C . MET A 1 205 ? -9.377 -2.267 22.839 1.00 94.56 205 MET A C 1
ATOM 1510 O O . MET A 1 205 ? -10.223 -3.152 22.920 1.00 94.56 205 MET A O 1
ATOM 1514 N N . ALA A 1 206 ? -8.433 -2.094 23.768 1.00 95.81 206 ALA A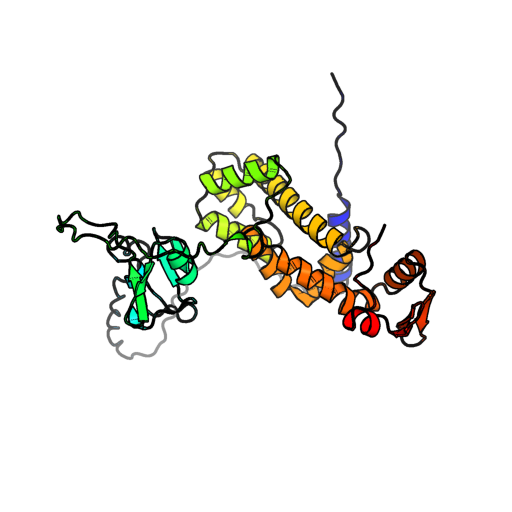 N 1
ATOM 1515 C CA . ALA A 1 206 ? -8.268 -2.928 24.954 1.00 95.81 206 ALA A CA 1
ATOM 1516 C C . ALA A 1 206 ? -9.545 -2.973 25.805 1.00 95.81 206 ALA A C 1
ATOM 1518 O O . ALA A 1 206 ? -10.043 -4.052 26.128 1.00 95.81 206 ALA A O 1
ATOM 1519 N N . ALA A 1 207 ? -10.130 -1.805 26.095 1.00 95.75 207 ALA A N 1
ATOM 1520 C CA . ALA A 1 207 ? -11.383 -1.702 26.837 1.00 95.75 207 ALA A CA 1
ATOM 1521 C C . ALA A 1 207 ? -12.556 -2.388 26.117 1.00 95.75 207 ALA A C 1
ATOM 1523 O O . ALA A 1 207 ? -13.373 -3.032 26.772 1.00 95.75 207 ALA A O 1
ATOM 1524 N N . SER A 1 208 ? -12.627 -2.278 24.786 1.00 92.94 208 SER A N 1
ATOM 1525 C CA . SER A 1 208 ? -13.666 -2.930 23.976 1.00 92.94 208 SER A CA 1
ATOM 1526 C C . SER A 1 208 ? -13.511 -4.450 23.974 1.00 92.94 208 SER A C 1
ATOM 1528 O O . SER A 1 208 ? -14.495 -5.170 24.099 1.00 92.94 208 SER A O 1
ATOM 1530 N N . MET A 1 209 ? -12.270 -4.935 23.898 1.00 93.75 209 MET A N 1
ATOM 1531 C CA . MET A 1 209 ? -11.932 -6.359 23.888 1.00 93.75 209 MET A CA 1
ATOM 1532 C C . MET A 1 209 ? -11.934 -7.006 25.283 1.00 93.75 209 MET A C 1
ATOM 1534 O O . MET A 1 209 ? -11.913 -8.230 25.390 1.00 93.75 209 MET A O 1
ATOM 1538 N N . GLY A 1 210 ? -11.964 -6.211 26.356 1.00 95.38 210 GLY A N 1
ATOM 1539 C CA . GLY A 1 210 ? -11.875 -6.712 27.729 1.00 95.38 210 GLY A CA 1
ATOM 1540 C C . GLY A 1 210 ? -10.495 -7.278 28.087 1.00 95.38 210 GLY A C 1
ATOM 1541 O O . GLY A 1 210 ? -10.410 -8.168 28.932 1.00 95.38 210 GLY A O 1
ATOM 1542 N N . ILE A 1 211 ? -9.436 -6.772 27.449 1.00 97.38 211 ILE A N 1
ATOM 1543 C CA . ILE A 1 211 ? -8.033 -7.172 27.656 1.00 97.38 211 ILE A CA 1
ATOM 1544 C C . ILE A 1 211 ? -7.200 -5.987 28.158 1.00 97.38 211 ILE A C 1
ATOM 1546 O O . ILE A 1 211 ? -7.693 -4.861 28.263 1.00 97.38 211 ILE A O 1
ATOM 1550 N N . THR A 1 212 ? -5.936 -6.227 28.499 1.00 98.00 212 THR A N 1
ATOM 1551 C CA . THR A 1 212 ? -5.006 -5.157 28.889 1.00 98.00 212 THR A CA 1
ATOM 1552 C C . THR A 1 212 ? -4.513 -4.350 27.680 1.00 98.00 212 THR A C 1
ATOM 1554 O O . THR A 1 212 ? -4.546 -4.824 26.545 1.00 98.00 212 THR A O 1
ATOM 1557 N N . GLU A 1 213 ? -4.039 -3.118 27.906 1.00 97.31 213 GLU A N 1
ATOM 1558 C CA . GLU A 1 213 ? -3.481 -2.273 26.833 1.00 97.31 213 GLU A CA 1
ATOM 1559 C C . GLU A 1 213 ? -2.245 -2.904 26.178 1.00 97.31 213 GLU A C 1
ATOM 1561 O O . GLU A 1 213 ? -2.074 -2.796 24.968 1.00 97.31 213 GLU A O 1
ATOM 1566 N N . GLU A 1 214 ? -1.426 -3.611 26.962 1.00 97.94 214 GLU A N 1
ATOM 1567 C CA . GLU A 1 214 ? -0.249 -4.344 26.482 1.00 97.94 214 GLU A CA 1
ATOM 1568 C C . GLU A 1 214 ? -0.645 -5.498 25.549 1.00 97.94 214 GLU A C 1
ATOM 1570 O O . GLU A 1 214 ? -0.109 -5.612 24.449 1.00 97.94 214 GLU A O 1
ATOM 1575 N N . GLU A 1 215 ? -1.642 -6.304 25.931 1.00 97.38 215 GLU A N 1
ATOM 1576 C CA . GLU A 1 215 ? -2.161 -7.380 25.074 1.00 97.38 215 GLU A CA 1
ATOM 1577 C C . GLU A 1 215 ? -2.802 -6.838 23.790 1.00 97.38 215 GLU A C 1
ATOM 1579 O O . GLU A 1 215 ? -2.653 -7.432 22.721 1.00 97.38 215 GLU A O 1
ATOM 1584 N N . ALA A 1 216 ? -3.516 -5.709 23.871 1.00 96.31 216 ALA A N 1
ATOM 1585 C CA . ALA A 1 216 ? -4.085 -5.064 22.692 1.00 96.31 216 ALA A CA 1
ATOM 1586 C C . ALA A 1 216 ? -2.990 -4.532 21.758 1.00 96.31 216 ALA A C 1
ATOM 1588 O O . ALA A 1 216 ? -3.090 -4.721 20.547 1.00 96.31 216 ALA A O 1
ATOM 1589 N N . ALA A 1 217 ? -1.947 -3.900 22.304 1.00 96.31 217 ALA A N 1
ATOM 1590 C CA . ALA A 1 217 ? -0.811 -3.408 21.532 1.00 96.31 217 ALA A CA 1
ATOM 1591 C C . ALA A 1 217 ? -0.100 -4.547 20.781 1.00 96.31 217 ALA A C 1
ATOM 1593 O O . ALA A 1 217 ? 0.069 -4.442 19.569 1.00 96.31 217 ALA A O 1
ATOM 1594 N N . ASP A 1 218 ? 0.220 -5.653 21.464 1.00 96.75 218 ASP A N 1
ATOM 1595 C CA . ASP A 1 218 ? 0.854 -6.837 20.858 1.00 96.75 218 ASP A CA 1
ATOM 1596 C C . ASP A 1 218 ? -0.013 -7.438 19.736 1.00 96.75 218 ASP A C 1
ATOM 1598 O O . ASP A 1 218 ? 0.472 -7.693 18.632 1.00 96.75 218 ASP A O 1
ATOM 1602 N N . LYS A 1 219 ? -1.327 -7.585 19.955 1.00 96.56 219 LYS A N 1
ATOM 1603 C CA . LYS A 1 219 ? -2.255 -8.049 18.908 1.00 96.56 219 LYS A CA 1
ATOM 1604 C C . LYS A 1 219 ? -2.270 -7.115 17.695 1.00 96.56 219 LYS A C 1
ATOM 1606 O O . LYS A 1 219 ? -2.209 -7.577 16.555 1.00 96.56 219 LYS A O 1
ATOM 1611 N N . LEU A 1 220 ? -2.361 -5.807 17.922 1.00 94.81 220 LEU A N 1
ATOM 1612 C CA . LEU A 1 220 ? -2.419 -4.810 16.851 1.00 94.81 220 LEU A CA 1
ATOM 1613 C C . LEU A 1 220 ? -1.099 -4.725 16.072 1.00 94.81 220 LEU A C 1
ATOM 1615 O O . LEU A 1 220 ? -1.126 -4.550 14.854 1.00 94.81 220 LEU A O 1
ATOM 1619 N N . GLU A 1 221 ? 0.039 -4.907 16.741 1.00 95.00 221 GLU A N 1
ATOM 1620 C CA . GLU A 1 221 ? 1.354 -4.991 16.105 1.00 95.00 221 GLU A CA 1
ATOM 1621 C C . GLU A 1 221 ? 1.450 -6.210 15.179 1.00 95.00 221 GLU A C 1
ATOM 1623 O O . GLU A 1 221 ? 1.808 -6.059 14.008 1.00 95.00 221 GLU A O 1
ATOM 1628 N N . ARG A 1 222 ? 1.038 -7.398 15.643 1.00 95.88 222 ARG A N 1
ATOM 1629 C CA . ARG A 1 222 ? 1.002 -8.618 14.811 1.00 95.88 222 ARG A CA 1
ATOM 1630 C C . ARG A 1 222 ? 0.053 -8.486 13.627 1.00 95.88 222 ARG A C 1
ATOM 1632 O O . ARG A 1 222 ? 0.387 -8.884 12.512 1.00 95.88 222 ARG A O 1
ATOM 1639 N N . LEU A 1 223 ? -1.111 -7.871 13.837 1.00 95.38 223 LEU A N 1
ATOM 1640 C CA . LEU A 1 223 ? -2.045 -7.572 12.755 1.00 95.38 223 LEU A CA 1
ATOM 1641 C C . LEU A 1 223 ? -1.408 -6.642 11.709 1.00 95.38 223 LEU A C 1
ATOM 1643 O O . LEU A 1 223 ? -1.496 -6.904 10.508 1.00 95.38 223 LEU A O 1
ATOM 1647 N N . ASN A 1 224 ? -0.732 -5.576 12.149 1.00 94.38 224 ASN A N 1
ATOM 1648 C CA . ASN A 1 224 ? -0.034 -4.656 11.254 1.00 94.38 224 ASN A CA 1
ATOM 1649 C C . ASN A 1 224 ? 1.127 -5.336 10.505 1.00 94.38 224 ASN A C 1
ATOM 1651 O O . ASN A 1 224 ? 1.331 -5.069 9.317 1.00 94.38 224 ASN A O 1
ATOM 1655 N N . ALA A 1 225 ? 1.856 -6.244 11.159 1.00 94.81 225 ALA A N 1
ATOM 1656 C CA . ALA A 1 225 ? 2.888 -7.057 10.522 1.00 94.81 225 ALA A CA 1
ATOM 1657 C C . 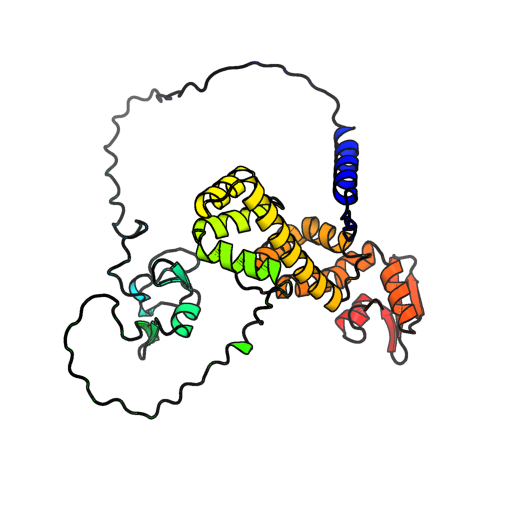ALA A 1 225 ? 2.297 -7.940 9.409 1.00 94.81 225 ALA A C 1
ATOM 1659 O O . ALA A 1 225 ? 2.822 -7.941 8.295 1.00 94.81 225 ALA A O 1
ATOM 1660 N N . GLY A 1 226 ? 1.152 -8.588 9.651 1.00 95.69 226 GLY A N 1
ATOM 1661 C CA . GLY A 1 226 ? 0.435 -9.370 8.637 1.00 95.69 226 GLY A CA 1
ATOM 1662 C C . GLY A 1 226 ? 0.016 -8.537 7.420 1.00 95.69 226 GLY A C 1
ATOM 1663 O O . GLY A 1 226 ? 0.262 -8.929 6.278 1.00 95.69 226 GLY A O 1
ATOM 1664 N N . TYR A 1 227 ? -0.545 -7.342 7.638 1.00 95.69 227 TYR A N 1
ATOM 1665 C CA . TYR A 1 227 ? -0.865 -6.419 6.541 1.00 95.69 227 TYR A CA 1
ATOM 1666 C C . TYR A 1 227 ? 0.379 -5.920 5.797 1.00 95.69 227 TYR A C 1
ATOM 1668 O O . TYR A 1 227 ? 0.328 -5.722 4.582 1.00 95.69 227 TYR A O 1
ATOM 1676 N N . THR A 1 228 ? 1.493 -5.714 6.501 1.00 94.88 228 THR A N 1
ATOM 1677 C CA . THR A 1 228 ? 2.770 -5.313 5.891 1.00 94.88 228 THR A CA 1
ATOM 1678 C C . THR A 1 228 ? 3.327 -6.419 5.005 1.00 94.88 228 THR A C 1
ATOM 1680 O O . THR A 1 228 ? 3.652 -6.153 3.851 1.00 94.88 228 THR A O 1
ATOM 1683 N N . ALA A 1 229 ? 3.344 -7.663 5.489 1.00 94.88 229 ALA A N 1
ATOM 1684 C CA . ALA A 1 229 ? 3.756 -8.822 4.702 1.00 94.88 229 ALA A CA 1
ATOM 1685 C C . ALA A 1 229 ? 2.895 -8.980 3.439 1.00 94.88 229 ALA A C 1
ATOM 1687 O O . ALA A 1 229 ? 3.419 -9.189 2.346 1.00 94.88 229 ALA A O 1
ATOM 1688 N N . GLN A 1 230 ? 1.579 -8.789 3.566 1.00 95.06 230 GLN A N 1
ATOM 1689 C CA . GLN A 1 230 ? 0.663 -8.819 2.430 1.00 95.06 230 GLN A CA 1
ATOM 1690 C C . GLN A 1 230 ? 0.991 -7.739 1.381 1.00 95.06 230 GLN A C 1
ATOM 1692 O O . GLN A 1 230 ? 1.024 -8.037 0.187 1.00 95.06 230 GLN A O 1
ATOM 1697 N N . ARG A 1 231 ? 1.267 -6.494 1.805 1.00 95.69 231 ARG A N 1
ATOM 1698 C CA . ARG A 1 231 ? 1.687 -5.419 0.886 1.00 95.69 231 ARG A CA 1
ATOM 1699 C C . ARG A 1 231 ? 2.999 -5.761 0.197 1.00 95.69 231 ARG A C 1
ATOM 1701 O O . ARG A 1 231 ? 3.079 -5.638 -1.021 1.00 95.69 231 ARG A O 1
ATOM 1708 N N . ASN A 1 232 ? 3.995 -6.209 0.958 1.00 95.06 232 ASN A N 1
ATOM 1709 C CA . ASN A 1 232 ? 5.315 -6.537 0.424 1.00 95.06 232 ASN A CA 1
ATOM 1710 C C . ASN A 1 232 ? 5.230 -7.645 -0.627 1.00 95.06 232 ASN A C 1
ATOM 1712 O O . ASN A 1 232 ? 5.833 -7.511 -1.681 1.00 95.06 232 ASN A O 1
ATOM 1716 N N . LYS A 1 233 ? 4.387 -8.661 -0.420 1.00 94.81 233 LYS A N 1
ATOM 1717 C CA . LYS A 1 233 ? 4.148 -9.707 -1.422 1.00 94.81 233 LYS A CA 1
ATOM 1718 C C . LYS A 1 233 ? 3.587 -9.162 -2.740 1.00 94.81 233 LYS A C 1
ATOM 1720 O O . LYS A 1 233 ? 3.965 -9.616 -3.819 1.00 94.81 233 LYS A O 1
ATOM 1725 N N . VAL A 1 234 ? 2.675 -8.190 -2.675 1.00 95.00 234 VAL A N 1
ATOM 1726 C CA . VAL A 1 234 ? 2.154 -7.532 -3.885 1.00 95.00 234 VAL A CA 1
ATOM 1727 C C . VAL A 1 234 ? 3.227 -6.684 -4.557 1.00 95.00 234 VAL A C 1
ATOM 1729 O O . VAL A 1 234 ? 3.321 -6.696 -5.780 1.00 95.00 234 VAL A O 1
ATOM 1732 N N . LEU A 1 235 ? 4.046 -5.975 -3.781 1.00 95.44 235 LEU A N 1
ATOM 1733 C CA . LEU A 1 235 ? 5.161 -5.193 -4.309 1.00 95.44 235 LEU A CA 1
ATOM 1734 C C . LEU A 1 235 ? 6.207 -6.085 -4.993 1.00 95.44 235 LEU A C 1
ATOM 1736 O O . LEU A 1 235 ? 6.586 -5.795 -6.126 1.00 95.44 235 LEU A O 1
ATOM 1740 N N . GLU A 1 236 ? 6.572 -7.207 -4.376 1.00 94.12 236 GLU A N 1
ATOM 1741 C CA . GLU A 1 236 ? 7.456 -8.228 -4.946 1.00 94.12 236 GLU A CA 1
ATOM 1742 C C . GLU A 1 236 ? 6.890 -8.773 -6.268 1.00 94.12 236 GLU A C 1
ATOM 1744 O O . GLU A 1 236 ? 7.593 -8.842 -7.276 1.00 94.12 236 GLU A O 1
ATOM 1749 N N . ALA A 1 237 ? 5.586 -9.074 -6.317 1.00 92.62 237 ALA A N 1
ATOM 1750 C CA . ALA A 1 237 ? 4.916 -9.526 -7.539 1.00 92.62 237 ALA A CA 1
ATOM 1751 C C . ALA A 1 237 ? 4.922 -8.473 -8.669 1.00 92.62 237 ALA A C 1
ATOM 1753 O O . ALA A 1 237 ? 4.915 -8.835 -9.850 1.00 92.62 237 ALA A O 1
ATOM 1754 N N . GLU A 1 238 ? 4.957 -7.183 -8.323 1.00 93.56 238 GLU A N 1
ATOM 1755 C CA . GLU A 1 238 ? 5.114 -6.061 -9.263 1.00 93.56 238 GLU A CA 1
ATOM 1756 C C . GLU A 1 238 ? 6.588 -5.773 -9.615 1.00 93.56 238 GLU A C 1
ATOM 1758 O O . GLU A 1 238 ? 6.868 -4.922 -10.466 1.00 93.56 238 GLU A O 1
ATOM 1763 N N . GLY A 1 239 ? 7.520 -6.520 -9.018 1.00 90.75 239 GLY A N 1
ATOM 1764 C CA . GLY A 1 239 ? 8.958 -6.460 -9.257 1.00 90.75 239 GLY A CA 1
ATOM 1765 C C . GLY A 1 239 ? 9.738 -5.676 -8.207 1.00 90.75 239 GLY A C 1
ATOM 1766 O O . GLY A 1 239 ? 10.960 -5.714 -8.247 1.00 90.75 239 GLY A O 1
ATOM 1767 N N . ILE A 1 240 ? 9.085 -4.985 -7.269 1.00 93.88 240 ILE A N 1
ATOM 1768 C CA . ILE A 1 240 ? 9.756 -4.187 -6.233 1.00 93.88 240 ILE A CA 1
ATOM 1769 C C . ILE A 1 240 ? 10.433 -5.144 -5.246 1.00 93.88 240 ILE A C 1
ATOM 1771 O O . ILE A 1 240 ? 9.777 -5.686 -4.358 1.00 93.88 240 ILE A O 1
ATOM 1775 N N . ALA A 1 241 ? 11.735 -5.356 -5.417 1.00 89.75 241 ALA A N 1
ATOM 1776 C CA . ALA A 1 241 ? 12.524 -6.178 -4.508 1.00 89.75 241 ALA A CA 1
ATOM 1777 C C . ALA A 1 241 ? 12.786 -5.475 -3.171 1.00 89.75 241 ALA A C 1
ATOM 1779 O O . ALA A 1 241 ? 12.689 -4.246 -3.064 1.00 89.75 241 ALA A O 1
ATOM 1780 N N . ASP A 1 242 ? 13.159 -6.265 -2.166 1.00 90.38 242 ASP A N 1
ATOM 1781 C CA . ASP A 1 242 ? 13.425 -5.794 -0.806 1.00 90.38 242 ASP A CA 1
ATOM 1782 C C . ASP A 1 242 ? 14.489 -4.682 -0.777 1.00 90.38 242 ASP A C 1
ATOM 1784 O O . ASP A 1 242 ? 14.354 -3.719 -0.022 1.00 90.38 242 ASP A O 1
ATOM 1788 N N . GLU A 1 243 ? 15.495 -4.731 -1.658 1.00 89.44 243 GLU A N 1
ATOM 1789 C CA . GLU A 1 243 ? 16.573 -3.734 -1.726 1.00 89.44 243 GLU A CA 1
ATOM 1790 C C . GLU A 1 243 ? 16.087 -2.335 -2.139 1.00 89.44 243 GLU A C 1
ATOM 1792 O O . GLU A 1 243 ? 16.736 -1.331 -1.834 1.00 89.44 243 GLU A O 1
ATOM 1797 N N . VAL A 1 244 ? 14.954 -2.253 -2.844 1.00 93.25 244 VAL A N 1
ATOM 1798 C CA . VAL A 1 244 ? 14.341 -0.990 -3.289 1.00 93.25 244 VAL A CA 1
ATOM 1799 C C . VAL A 1 244 ? 13.004 -0.698 -2.607 1.00 93.25 244 VAL A C 1
ATOM 1801 O O . VAL 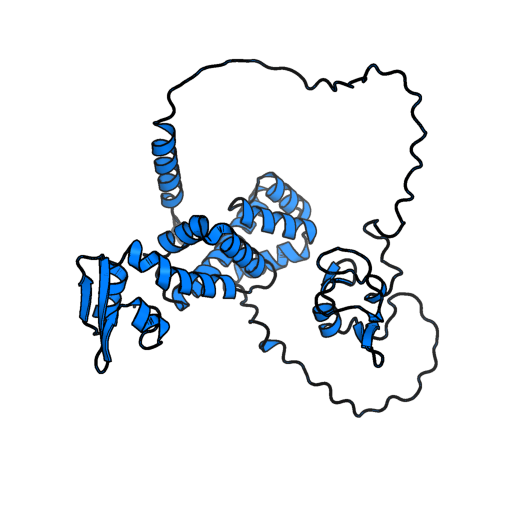A 1 244 ? 12.441 0.380 -2.816 1.00 93.25 244 VAL A O 1
ATOM 1804 N N . ALA A 1 245 ? 12.510 -1.600 -1.756 1.00 94.06 245 ALA A N 1
ATOM 1805 C CA . ALA A 1 245 ? 11.250 -1.433 -1.038 1.00 94.06 245 ALA A CA 1
ATOM 1806 C C . ALA A 1 245 ? 11.259 -0.179 -0.148 1.00 94.06 245 ALA A C 1
ATOM 1808 O O . ALA A 1 245 ? 10.307 0.601 -0.172 1.00 94.06 245 ALA A O 1
ATOM 1809 N N . ASP A 1 246 ? 12.358 0.090 0.562 1.00 94.56 246 ASP A N 1
ATOM 1810 C CA . ASP A 1 246 ? 12.490 1.297 1.391 1.00 94.56 246 ASP A CA 1
ATOM 1811 C C . ASP A 1 246 ? 12.423 2.586 0.557 1.00 94.56 246 ASP A C 1
ATOM 1813 O O . ASP A 1 246 ? 11.789 3.569 0.956 1.00 94.56 246 ASP A O 1
ATOM 1817 N N . GLN A 1 247 ? 13.020 2.580 -0.641 1.00 95.06 247 GLN A N 1
ATOM 1818 C CA . GLN A 1 247 ? 12.937 3.712 -1.567 1.00 95.06 247 GLN A CA 1
ATOM 1819 C C . GLN A 1 247 ? 11.508 3.910 -2.076 1.00 95.06 247 GLN A C 1
ATOM 1821 O O . GLN A 1 247 ? 11.035 5.047 -2.150 1.00 95.06 247 GLN A O 1
ATOM 1826 N N . PHE A 1 248 ? 10.813 2.813 -2.390 1.00 96.81 248 PHE A N 1
ATOM 1827 C CA . PHE A 1 248 ? 9.409 2.835 -2.780 1.00 96.81 248 PHE A CA 1
ATOM 1828 C C . PHE A 1 248 ? 8.543 3.451 -1.678 1.00 96.81 248 PHE A C 1
ATOM 1830 O O . PHE A 1 248 ? 7.788 4.388 -1.949 1.00 96.81 248 PHE A O 1
ATOM 1837 N N . TRP A 1 249 ? 8.681 2.991 -0.431 1.00 95.62 249 TRP A N 1
ATOM 1838 C CA . TRP A 1 249 ? 7.899 3.504 0.694 1.00 95.62 249 TRP A CA 1
ATOM 1839 C C . TRP A 1 249 ? 8.187 4.976 0.974 1.00 95.62 249 TRP A C 1
ATOM 1841 O O . TRP A 1 249 ? 7.255 5.761 1.166 1.00 95.62 249 TRP A O 1
ATOM 1851 N N . HIS A 1 250 ? 9.457 5.380 0.923 1.00 95.19 250 HIS A N 1
ATOM 1852 C CA . HIS A 1 250 ? 9.840 6.779 1.077 1.00 95.19 250 HIS A CA 1
ATOM 1853 C C . HIS A 1 250 ? 9.248 7.666 -0.030 1.00 95.19 250 HIS A C 1
ATOM 1855 O O . HIS A 1 250 ? 8.684 8.730 0.249 1.00 95.19 250 HIS A O 1
ATOM 1861 N N . TRP A 1 251 ? 9.334 7.233 -1.290 1.00 97.06 251 TRP A N 1
ATOM 1862 C CA . TRP A 1 251 ? 8.739 7.942 -2.421 1.00 97.06 251 TRP A CA 1
ATOM 1863 C C . TRP A 1 251 ? 7.214 8.028 -2.298 1.00 97.06 251 TRP A C 1
ATOM 1865 O O . TRP A 1 251 ? 6.646 9.110 -2.454 1.00 97.06 251 TRP A O 1
ATOM 1875 N N . ALA A 1 252 ? 6.546 6.923 -1.962 1.00 96.81 252 ALA A N 1
ATOM 1876 C CA . ALA A 1 252 ? 5.098 6.887 -1.810 1.00 96.81 252 ALA A CA 1
ATOM 1877 C C . ALA A 1 252 ? 4.639 7.844 -0.699 1.00 96.81 252 ALA A C 1
ATOM 1879 O O . ALA A 1 252 ? 3.718 8.630 -0.905 1.00 96.81 252 ALA A O 1
ATOM 1880 N N . ALA A 1 253 ? 5.334 7.859 0.441 1.00 94.44 253 ALA A N 1
ATOM 1881 C CA . ALA A 1 253 ? 5.020 8.742 1.561 1.00 94.44 253 ALA A CA 1
ATOM 1882 C C . ALA A 1 253 ? 5.250 10.236 1.257 1.00 94.44 253 ALA A C 1
ATOM 1884 O O . ALA A 1 253 ? 4.569 11.087 1.825 1.00 94.44 253 ALA A O 1
ATOM 1885 N N . THR A 1 254 ? 6.189 10.578 0.369 1.00 96.12 254 THR A N 1
ATOM 1886 C CA . THR A 1 254 ? 6.571 11.979 0.097 1.00 96.12 254 THR A CA 1
ATOM 1887 C C . THR A 1 254 ? 5.905 12.561 -1.148 1.00 96.12 254 THR A C 1
ATOM 1889 O O . THR A 1 254 ? 5.434 13.698 -1.126 1.00 96.12 254 THR A O 1
ATOM 1892 N N . MET A 1 255 ? 5.836 11.789 -2.232 1.00 97.38 255 MET A N 1
ATOM 1893 C CA . MET A 1 255 ? 5.378 12.239 -3.552 1.00 97.38 255 MET A CA 1
ATOM 1894 C C . MET A 1 255 ? 3.955 11.783 -3.886 1.00 97.38 255 MET A C 1
ATOM 1896 O O . MET A 1 255 ? 3.314 12.367 -4.766 1.00 97.38 255 MET A O 1
ATOM 1900 N N . ARG A 1 256 ? 3.462 10.741 -3.208 1.00 97.50 256 ARG A N 1
ATOM 1901 C CA . ARG A 1 256 ? 2.149 10.114 -3.434 1.00 97.50 256 ARG A CA 1
ATOM 1902 C C . ARG A 1 256 ? 1.405 9.856 -2.122 1.00 97.50 256 ARG A C 1
ATOM 1904 O O . ARG A 1 256 ? 0.690 8.868 -1.983 1.00 97.50 256 ARG A O 1
ATOM 1911 N N . ALA A 1 257 ? 1.569 10.753 -1.144 1.00 95.94 257 ALA A N 1
ATOM 1912 C CA . ALA A 1 257 ? 1.040 10.572 0.210 1.00 95.94 257 ALA A CA 1
ATOM 1913 C C . ALA A 1 257 ? -0.471 10.286 0.219 1.00 95.94 257 ALA A C 1
ATOM 1915 O O . ALA A 1 257 ? -0.951 9.426 0.955 1.00 95.94 257 ALA A O 1
ATOM 1916 N N . ARG A 1 258 ? -1.232 10.987 -0.632 1.00 96.25 258 ARG A N 1
ATOM 1917 C CA . ARG A 1 258 ? -2.687 10.829 -0.719 1.00 96.25 258 ARG A CA 1
ATOM 1918 C C . ARG A 1 258 ? -3.072 9.473 -1.309 1.00 96.25 258 ARG A C 1
ATOM 1920 O O . ARG A 1 258 ? -3.980 8.830 -0.793 1.00 96.25 258 ARG A O 1
ATOM 1927 N N . GLU A 1 259 ? -2.413 9.065 -2.385 1.00 97.56 259 GLU A N 1
ATOM 1928 C CA . GLU A 1 259 ? -2.647 7.802 -3.078 1.00 97.56 259 GLU A CA 1
ATOM 1929 C C . GLU A 1 259 ? -2.215 6.609 -2.216 1.00 97.56 259 GLU A C 1
ATOM 1931 O O . GLU A 1 259 ? -2.950 5.629 -2.123 1.00 97.56 259 GLU A O 1
ATOM 1936 N N . GLY A 1 260 ? -1.080 6.715 -1.516 1.00 96.38 260 GLY A N 1
ATOM 1937 C CA . GLY A 1 260 ? -0.628 5.725 -0.536 1.00 96.38 260 GLY A CA 1
ATOM 1938 C C . GLY A 1 260 ? -1.610 5.573 0.626 1.00 96.38 260 GLY A C 1
ATOM 1939 O O . GLY A 1 260 ? -1.982 4.457 0.987 1.00 96.38 260 GLY A O 1
ATOM 1940 N N . ALA A 1 261 ? -2.115 6.690 1.155 1.00 95.94 261 ALA A N 1
ATOM 1941 C CA . ALA A 1 261 ? -3.140 6.682 2.192 1.00 95.94 261 ALA A CA 1
ATOM 1942 C C . ALA A 1 261 ? -4.467 6.059 1.711 1.00 95.94 261 ALA A C 1
ATOM 1944 O O . ALA A 1 261 ? -5.117 5.327 2.454 1.00 95.94 261 ALA A O 1
ATOM 1945 N N . ASP A 1 262 ? -4.889 6.329 0.473 1.00 95.69 262 ASP A N 1
ATOM 1946 C CA . ASP A 1 262 ? -6.072 5.700 -0.133 1.00 95.69 262 ASP A CA 1
ATOM 1947 C C . ASP A 1 262 ? -5.881 4.187 -0.341 1.00 95.69 262 ASP A C 1
ATOM 1949 O O . ASP A 1 262 ? -6.783 3.406 -0.032 1.00 95.69 262 ASP A O 1
ATOM 1953 N N . ALA A 1 263 ? -4.696 3.758 -0.791 1.00 96.56 263 ALA A N 1
ATOM 1954 C CA . ALA A 1 263 ? -4.349 2.346 -0.943 1.00 96.56 263 ALA A CA 1
ATOM 1955 C C . ALA A 1 263 ? -4.397 1.596 0.398 1.00 96.56 263 ALA A C 1
ATOM 1957 O O . ALA A 1 263 ? -5.002 0.528 0.477 1.00 96.56 263 ALA A O 1
ATOM 1958 N N . LEU A 1 264 ? -3.848 2.183 1.468 1.00 95.88 264 LEU A N 1
ATOM 1959 C CA . LEU A 1 264 ? -3.945 1.622 2.818 1.00 95.88 264 LEU A CA 1
ATOM 1960 C C . LEU A 1 264 ? -5.402 1.521 3.286 1.00 95.88 264 LEU A C 1
ATOM 1962 O O . LEU A 1 264 ? -5.824 0.457 3.732 1.00 95.88 264 LEU A O 1
ATOM 1966 N N . ARG A 1 265 ? -6.205 2.589 3.146 1.00 94.69 265 ARG A N 1
ATOM 1967 C CA . ARG A 1 265 ? -7.630 2.555 3.533 1.00 94.69 265 ARG A CA 1
ATOM 1968 C C . ARG A 1 265 ? -8.386 1.441 2.812 1.00 94.69 265 ARG A C 1
ATOM 1970 O O . ARG A 1 265 ? -9.174 0.740 3.447 1.00 94.69 265 ARG A O 1
ATOM 1977 N N . LYS A 1 266 ? -8.143 1.258 1.511 1.00 93.81 266 LYS A N 1
ATOM 1978 C CA . LYS A 1 266 ? -8.733 0.171 0.717 1.00 93.81 266 LYS A CA 1
ATOM 1979 C C . LYS A 1 266 ? -8.287 -1.199 1.221 1.00 93.81 266 LYS A C 1
ATOM 1981 O O . LYS A 1 266 ? -9.154 -2.013 1.522 1.00 93.81 266 LYS A O 1
ATOM 1986 N N . GLN A 1 267 ? -6.988 -1.412 1.437 1.00 95.31 267 GLN A N 1
ATOM 1987 C CA . GLN A 1 267 ? -6.478 -2.659 2.013 1.00 95.31 267 GLN A CA 1
ATOM 1988 C C . GLN A 1 267 ? -7.191 -3.012 3.326 1.00 95.31 267 GLN A C 1
ATOM 1990 O O . GLN A 1 267 ? -7.713 -4.114 3.458 1.00 95.31 267 GLN A O 1
ATOM 1995 N N . PHE A 1 268 ? -7.270 -2.075 4.274 1.00 92.12 268 PHE A N 1
ATOM 1996 C CA . PHE A 1 268 ? -7.920 -2.329 5.562 1.00 92.12 268 PHE A CA 1
ATOM 1997 C C . PHE A 1 268 ? -9.436 -2.542 5.451 1.00 92.12 268 PHE A C 1
ATOM 1999 O O . PHE A 1 268 ? -10.008 -3.290 6.238 1.00 92.12 268 PHE A O 1
ATOM 2006 N N . THR A 1 269 ? -10.105 -1.882 4.501 1.00 89.62 269 THR A N 1
ATOM 2007 C CA . THR A 1 269 ? -11.573 -1.923 4.388 1.00 89.62 269 THR A CA 1
ATOM 2008 C C . THR A 1 269 ? -12.068 -3.156 3.638 1.00 89.62 269 THR A C 1
ATOM 2010 O O . THR A 1 269 ? -13.100 -3.721 3.990 1.00 89.62 269 THR A O 1
ATOM 2013 N N . ASN A 1 270 ? -11.386 -3.548 2.562 1.00 88.94 270 ASN A N 1
ATOM 2014 C CA . ASN A 1 270 ? -11.864 -4.606 1.674 1.00 88.94 270 ASN A CA 1
ATOM 2015 C C . ASN A 1 270 ? -10.746 -5.474 1.087 1.00 88.94 270 ASN A C 1
ATOM 2017 O O . ASN A 1 270 ? -10.973 -6.138 0.078 1.00 88.94 270 ASN A O 1
ATOM 2021 N N . GLY A 1 271 ? -9.546 -5.459 1.673 1.00 90.56 271 GLY A N 1
ATOM 2022 C CA . GLY A 1 271 ? -8.429 -6.280 1.205 1.00 90.56 271 GLY A CA 1
ATOM 2023 C C . GLY A 1 271 ? -7.940 -5.929 -0.203 1.00 90.56 271 GLY A C 1
ATOM 2024 O O . GLY A 1 271 ? -7.178 -6.700 -0.777 1.00 90.56 271 GLY A O 1
ATOM 2025 N N . ASN A 1 272 ? -8.372 -4.806 -0.792 1.00 93.56 272 ASN A N 1
ATOM 2026 C CA . ASN A 1 272 ? -7.966 -4.439 -2.144 1.00 93.56 272 ASN A CA 1
ATOM 2027 C C . ASN A 1 272 ? -6.551 -3.845 -2.138 1.00 93.56 272 ASN A C 1
ATOM 2029 O O . ASN A 1 272 ? -6.290 -2.826 -1.494 1.00 93.56 272 ASN A O 1
ATOM 2033 N N . LEU A 1 273 ? -5.661 -4.466 -2.913 1.00 95.75 273 LEU A N 1
ATOM 2034 C CA . LEU A 1 273 ? -4.249 -4.090 -3.030 1.00 95.75 273 LEU A CA 1
ATOM 2035 C C . LEU A 1 273 ? -3.905 -3.429 -4.376 1.00 95.75 273 LEU A C 1
ATOM 2037 O O . LEU A 1 273 ? -2.741 -3.120 -4.637 1.00 95.75 273 LEU A O 1
ATOM 2041 N N . ASP A 1 274 ? -4.897 -3.137 -5.223 1.00 95.38 274 ASP A N 1
ATOM 2042 C CA . ASP A 1 274 ? -4.676 -2.552 -6.554 1.00 95.38 274 ASP A CA 1
ATOM 2043 C C . ASP A 1 274 ? -4.043 -1.160 -6.483 1.00 95.38 274 ASP A C 1
ATOM 2045 O O . ASP A 1 274 ? -3.300 -0.761 -7.384 1.00 95.38 274 ASP A O 1
ATOM 2049 N N . GLY A 1 275 ? -4.297 -0.433 -5.389 1.00 95.75 275 GLY A N 1
ATOM 2050 C CA . GLY A 1 275 ? -3.648 0.848 -5.115 1.00 95.75 275 GLY A CA 1
ATOM 2051 C C . GLY A 1 275 ? -2.123 0.723 -5.073 1.00 95.75 275 GLY A C 1
ATOM 2052 O O . GLY A 1 275 ? -1.428 1.513 -5.710 1.00 95.75 275 GLY A O 1
ATOM 2053 N N . PHE A 1 276 ? -1.598 -0.315 -4.414 1.00 97.19 276 PHE A N 1
ATOM 2054 C CA . PHE A 1 276 ? -0.155 -0.560 -4.342 1.00 97.19 276 PHE A CA 1
ATOM 2055 C C . PHE A 1 276 ? 0.428 -0.980 -5.691 1.00 97.19 276 PHE A C 1
ATOM 2057 O O . PHE A 1 276 ? 1.495 -0.497 -6.056 1.00 97.19 276 PHE A O 1
ATOM 2064 N N . ARG A 1 277 ? -0.300 -1.773 -6.489 1.00 95.88 277 ARG A N 1
ATOM 2065 C CA . ARG A 1 277 ? 0.114 -2.128 -7.863 1.00 95.88 277 ARG A CA 1
ATOM 2066 C C . ARG A 1 277 ? 0.223 -0.909 -8.774 1.00 95.88 277 ARG A C 1
ATOM 2068 O O . ARG A 1 277 ? 1.140 -0.780 -9.583 1.00 95.88 277 ARG A O 1
ATOM 2075 N N . GLY A 1 278 ? -0.738 0.009 -8.664 1.00 95.62 278 GLY A N 1
ATOM 2076 C CA . GLY A 1 278 ? -0.697 1.294 -9.363 1.00 95.62 278 GLY A CA 1
ATOM 2077 C C . GLY A 1 278 ? 0.546 2.102 -8.993 1.00 95.62 278 GLY A C 1
ATOM 2078 O O . GLY A 1 278 ? 1.275 2.539 -9.883 1.00 95.62 278 GLY A O 1
ATOM 2079 N N . LEU A 1 279 ? 0.807 2.227 -7.690 1.00 97.56 279 LEU A N 1
ATOM 2080 C CA . LEU A 1 279 ? 1.964 2.947 -7.159 1.00 97.56 279 LEU A CA 1
ATOM 2081 C C . LEU A 1 279 ? 3.294 2.302 -7.564 1.00 97.56 279 LEU A C 1
ATOM 2083 O O . LEU A 1 279 ? 4.207 3.023 -7.949 1.00 97.56 279 LEU A O 1
ATOM 2087 N N . ALA A 1 280 ? 3.413 0.972 -7.530 1.00 96.69 280 ALA A N 1
ATOM 2088 C CA . ALA A 1 280 ? 4.633 0.259 -7.916 1.00 96.69 280 ALA A CA 1
ATOM 2089 C C . ALA A 1 280 ? 5.011 0.528 -9.382 1.00 96.69 280 ALA A C 1
ATOM 2091 O O . ALA A 1 280 ? 6.146 0.896 -9.687 1.00 96.69 280 ALA A O 1
ATOM 2092 N N . ARG A 1 281 ? 4.040 0.442 -10.300 1.00 94.81 281 ARG A N 1
ATOM 2093 C CA . ARG A 1 281 ? 4.260 0.749 -11.725 1.00 94.81 281 ARG A CA 1
ATOM 2094 C C . ARG A 1 281 ? 4.653 2.204 -11.959 1.00 94.81 281 ARG A C 1
ATOM 2096 O O . ARG A 1 281 ? 5.469 2.494 -12.831 1.00 94.81 281 ARG A O 1
ATOM 2103 N N . GLU A 1 282 ? 4.067 3.124 -11.200 1.00 96.06 282 GLU A N 1
ATOM 2104 C CA . GLU A 1 282 ? 4.427 4.538 -11.260 1.00 96.06 282 GLU A CA 1
ATOM 2105 C C . GLU A 1 282 ? 5.840 4.796 -10.719 1.00 96.06 282 GLU A C 1
ATOM 2107 O O . GLU A 1 282 ? 6.612 5.513 -11.354 1.00 96.06 282 GLU A O 1
ATOM 2112 N N . PHE A 1 283 ? 6.212 4.151 -9.612 1.00 96.75 283 PHE A N 1
ATOM 2113 C CA . PHE A 1 283 ? 7.555 4.224 -9.044 1.00 96.75 283 PHE A CA 1
ATOM 2114 C C . PHE A 1 283 ? 8.626 3.801 -10.059 1.00 96.75 283 PHE A C 1
ATOM 2116 O O . PHE A 1 283 ? 9.594 4.536 -10.259 1.00 96.75 283 PHE A O 1
ATOM 2123 N N . TYR A 1 284 ? 8.420 2.688 -10.771 1.00 93.44 284 TYR A N 1
ATOM 2124 C CA . TYR A 1 284 ? 9.334 2.231 -11.827 1.00 93.44 284 TYR A CA 1
ATOM 2125 C C . TYR A 1 284 ? 9.498 3.213 -12.978 1.00 93.44 284 TYR A C 1
ATOM 2127 O O . TYR A 1 284 ? 10.588 3.353 -13.525 1.00 93.44 284 TYR A O 1
ATOM 2135 N N . ARG A 1 285 ? 8.410 3.867 -13.378 1.00 94.00 285 ARG A N 1
ATOM 2136 C CA . ARG A 1 285 ? 8.417 4.766 -14.530 1.00 94.00 285 ARG A CA 1
ATOM 2137 C C . ARG A 1 285 ? 9.036 6.121 -14.191 1.00 94.00 285 ARG A C 1
ATOM 2139 O O . ARG A 1 285 ? 9.776 6.686 -14.997 1.00 94.00 285 ARG A O 1
ATOM 2146 N N . ASP A 1 286 ? 8.714 6.643 -13.009 1.00 94.06 286 ASP A N 1
ATOM 2147 C CA . ASP A 1 286 ? 8.912 8.059 -12.705 1.00 94.06 286 ASP A CA 1
ATOM 2148 C C . ASP A 1 286 ? 10.009 8.301 -11.655 1.00 94.06 286 ASP A C 1
ATOM 2150 O O . ASP A 1 286 ? 10.711 9.308 -11.738 1.00 94.06 286 ASP A O 1
ATOM 2154 N N . ALA A 1 287 ? 10.179 7.406 -10.674 1.00 95.44 287 ALA A N 1
ATOM 2155 C CA . ALA A 1 287 ? 11.082 7.621 -9.540 1.00 95.44 287 ALA A CA 1
ATOM 2156 C C . ALA A 1 287 ? 12.391 6.835 -9.662 1.00 95.44 287 ALA A C 1
ATOM 2158 O O . ALA A 1 287 ? 13.468 7.427 -9.595 1.00 95.44 287 ALA A O 1
ATOM 2159 N N . LEU A 1 288 ? 12.302 5.524 -9.900 1.00 94.12 288 LEU A N 1
ATOM 2160 C CA . LEU A 1 288 ? 13.459 4.632 -9.902 1.00 94.12 288 LEU A CA 1
ATOM 2161 C C . LEU A 1 288 ? 14.543 5.020 -10.931 1.00 94.12 288 LEU A C 1
ATOM 2163 O O . LEU A 1 288 ? 15.716 5.014 -10.560 1.00 94.12 288 LEU A O 1
ATOM 2167 N N . PRO A 1 289 ? 14.218 5.451 -12.172 1.00 95.38 289 PRO A N 1
ATOM 2168 C CA . PRO A 1 289 ? 15.233 5.886 -13.134 1.00 95.38 289 PRO A CA 1
ATOM 2169 C C . PRO A 1 289 ? 16.023 7.113 -12.672 1.00 95.38 289 PRO A C 1
ATOM 2171 O O . PRO A 1 289 ? 17.145 7.326 -13.123 1.00 95.38 289 PRO A O 1
ATOM 2174 N N . ALA A 1 290 ? 15.434 7.932 -11.796 1.00 94.81 290 ALA A N 1
ATOM 2175 C CA . ALA A 1 290 ? 16.065 9.132 -11.269 1.00 94.81 290 ALA A CA 1
ATOM 2176 C C . ALA A 1 290 ? 16.857 8.865 -9.982 1.00 94.81 290 ALA A C 1
ATOM 2178 O O . ALA A 1 290 ? 17.879 9.515 -9.764 1.00 94.81 290 ALA A O 1
ATOM 2179 N N . THR A 1 291 ? 16.392 7.950 -9.124 1.00 94.06 291 THR A N 1
ATOM 2180 C CA . THR A 1 291 ? 17.020 7.679 -7.821 1.00 94.06 291 THR A CA 1
ATOM 2181 C C . THR A 1 291 ? 18.073 6.579 -7.878 1.00 94.06 291 THR A C 1
ATOM 2183 O O . THR A 1 291 ? 19.115 6.732 -7.247 1.00 94.06 291 THR A O 1
ATOM 2186 N N . SER A 1 292 ? 17.822 5.517 -8.648 1.00 94.44 292 SER A N 1
ATOM 2187 C CA . SER A 1 292 ? 18.675 4.324 -8.724 1.00 94.44 292 SER A CA 1
ATOM 2188 C C . SER A 1 292 ? 18.705 3.725 -10.140 1.00 94.44 292 SER A C 1
ATOM 2190 O O . SER A 1 292 ? 18.234 2.604 -10.361 1.00 94.44 292 SER A O 1
ATOM 2192 N N . PRO A 1 293 ? 19.246 4.447 -11.142 1.00 95.56 293 PRO A N 1
ATOM 2193 C CA . PRO A 1 293 ? 19.332 3.948 -12.517 1.00 95.56 293 PRO A CA 1
ATOM 2194 C C . PRO A 1 293 ? 20.168 2.665 -12.652 1.00 95.56 293 PRO A C 1
ATOM 2196 O O . PRO A 1 293 ? 19.901 1.849 -13.532 1.00 95.56 293 PRO A O 1
ATOM 2199 N N . GLU A 1 294 ? 21.159 2.460 -11.784 1.00 94.81 294 GLU A N 1
ATOM 2200 C CA . GLU A 1 294 ? 22.005 1.265 -11.739 1.00 94.81 294 GLU A CA 1
ATOM 2201 C C . GLU A 1 294 ? 21.213 -0.023 -11.500 1.00 94.81 294 GLU A C 1
ATOM 2203 O O . GLU A 1 294 ? 21.538 -1.053 -12.082 1.00 94.81 294 GLU A O 1
ATOM 2208 N N . VAL A 1 295 ? 20.133 0.047 -10.718 1.00 92.81 295 VAL A N 1
ATOM 2209 C CA . VAL A 1 295 ? 19.261 -1.099 -10.440 1.00 92.81 295 VAL A CA 1
ATOM 2210 C C . VAL A 1 295 ? 18.549 -1.555 -11.718 1.00 92.81 295 VAL A C 1
ATOM 2212 O O . VAL A 1 295 ? 18.433 -2.749 -11.984 1.00 92.81 295 VAL A O 1
ATOM 2215 N N . ILE A 1 296 ? 18.108 -0.604 -12.546 1.00 93.69 296 ILE A N 1
ATOM 2216 C CA . ILE A 1 296 ? 17.453 -0.891 -13.829 1.00 93.69 296 ILE A CA 1
ATOM 2217 C C . ILE A 1 296 ? 18.457 -1.462 -14.835 1.00 93.69 296 ILE A C 1
ATOM 2219 O O . ILE A 1 296 ? 18.116 -2.386 -15.570 1.00 93.69 296 ILE A O 1
ATOM 2223 N N . VAL A 1 297 ? 19.681 -0.921 -14.870 1.00 95.88 297 VAL A N 1
ATOM 2224 C CA . VAL A 1 297 ? 20.756 -1.430 -15.736 1.00 95.88 297 VAL A CA 1
ATOM 2225 C C . VAL A 1 297 ? 21.099 -2.871 -15.368 1.00 95.88 297 VAL A C 1
ATOM 2227 O O . VAL A 1 297 ? 21.047 -3.730 -16.242 1.00 95.88 297 VAL A O 1
ATOM 2230 N N . GLN A 1 298 ? 21.345 -3.154 -14.085 1.00 94.06 298 GLN A N 1
ATOM 2231 C CA . GLN A 1 298 ? 21.654 -4.504 -13.612 1.00 94.06 298 GLN A CA 1
ATOM 2232 C C . GLN A 1 298 ? 20.534 -5.493 -13.963 1.00 94.06 298 GLN A C 1
ATOM 2234 O O . GLN A 1 298 ? 20.793 -6.537 -14.551 1.00 94.06 298 GLN A O 1
ATOM 2239 N N . ALA A 1 299 ? 19.274 -5.134 -13.699 1.00 92.19 299 ALA A N 1
ATOM 2240 C CA . ALA A 1 299 ? 18.149 -6.017 -14.002 1.00 92.19 299 ALA A CA 1
ATOM 2241 C C . ALA A 1 299 ? 17.957 -6.265 -15.512 1.00 92.19 299 ALA A C 1
ATOM 2243 O O . ALA A 1 299 ? 17.487 -7.332 -15.921 1.00 92.19 299 ALA A O 1
ATOM 2244 N N . ALA A 1 300 ? 18.309 -5.290 -16.356 1.00 94.19 300 ALA A N 1
ATOM 2245 C CA . ALA A 1 300 ? 18.307 -5.463 -17.803 1.00 94.19 300 ALA A CA 1
ATOM 2246 C C . ALA A 1 300 ? 19.429 -6.410 -18.262 1.00 94.19 300 ALA A C 1
ATOM 2248 O O . ALA A 1 300 ? 19.165 -7.308 -19.064 1.00 94.19 300 ALA A O 1
ATOM 2249 N N . GLU A 1 301 ? 20.634 -6.264 -17.705 1.00 94.94 301 GLU A N 1
ATOM 2250 C CA . GLU A 1 301 ? 21.780 -7.144 -17.968 1.00 94.94 301 GLU A CA 1
ATOM 2251 C C . GLU A 1 301 ? 21.501 -8.589 -17.533 1.00 94.94 301 GLU A C 1
ATOM 2253 O O . GLU A 1 301 ? 21.733 -9.521 -18.307 1.00 94.94 301 GLU A O 1
ATOM 2258 N N . ASP A 1 302 ? 20.898 -8.782 -16.358 1.00 93.06 302 ASP A N 1
ATOM 2259 C CA . ASP A 1 302 ? 20.475 -10.098 -15.859 1.00 93.06 302 ASP A CA 1
ATOM 2260 C C . ASP A 1 302 ? 19.408 -10.745 -16.762 1.00 93.06 302 ASP A C 1
ATOM 2262 O O . ASP A 1 302 ? 19.313 -11.970 -16.871 1.00 93.06 302 ASP A O 1
ATOM 2266 N N . SER A 1 303 ? 18.641 -9.920 -17.481 1.00 92.88 303 SER A N 1
ATOM 2267 C CA . SER A 1 303 ? 17.665 -10.350 -18.489 1.00 92.88 303 SER A CA 1
ATOM 2268 C C . SER A 1 303 ? 18.276 -10.559 -19.886 1.00 92.88 303 SER A C 1
ATOM 2270 O O . SER A 1 303 ? 17.548 -10.852 -20.839 1.00 92.88 303 SER A O 1
ATOM 2272 N N . GLY A 1 304 ? 19.597 -10.418 -20.035 1.00 94.44 304 GLY A N 1
ATOM 2273 C CA . GLY A 1 304 ? 20.319 -10.594 -21.296 1.00 94.44 304 GLY A CA 1
ATOM 2274 C C . GLY A 1 304 ? 20.201 -9.420 -22.274 1.00 94.44 304 GLY A C 1
ATOM 2275 O O . GLY A 1 304 ? 20.370 -9.624 -23.478 1.00 94.44 304 GLY A O 1
ATOM 2276 N N . MET A 1 305 ? 19.882 -8.219 -21.786 1.00 96.44 305 MET A N 1
ATOM 2277 C CA . MET A 1 305 ? 19.878 -6.978 -22.567 1.00 96.44 305 MET A CA 1
ATOM 2278 C C . MET A 1 305 ? 21.096 -6.131 -22.198 1.00 96.44 305 MET A C 1
ATOM 2280 O O . MET A 1 305 ? 21.396 -5.975 -21.018 1.00 96.44 305 MET A O 1
ATOM 2284 N N . ASP A 1 306 ? 21.764 -5.526 -23.180 1.00 97.69 306 ASP A N 1
ATOM 2285 C CA . ASP A 1 306 ? 22.787 -4.526 -22.867 1.00 97.69 306 ASP A CA 1
ATOM 2286 C C . ASP A 1 306 ? 22.091 -3.234 -22.415 1.00 97.69 306 ASP A C 1
ATOM 2288 O O . ASP A 1 306 ? 21.159 -2.759 -23.071 1.00 97.69 306 ASP A O 1
ATOM 2292 N N . ALA A 1 307 ? 22.534 -2.640 -21.309 1.00 97.62 307 ALA A N 1
ATOM 2293 C CA . ALA A 1 307 ? 21.953 -1.411 -20.783 1.00 97.62 307 ALA A CA 1
ATOM 2294 C C . ALA A 1 307 ? 23.038 -0.432 -20.334 1.00 97.62 307 ALA A C 1
ATOM 2296 O O . ALA A 1 307 ? 24.088 -0.815 -19.828 1.00 97.62 307 ALA A O 1
ATOM 2297 N N . TRP A 1 308 ? 22.808 0.865 -20.530 1.00 98.12 308 TRP A N 1
ATOM 2298 C CA . TRP A 1 308 ? 23.718 1.896 -20.036 1.00 98.12 308 TRP A CA 1
ATOM 2299 C C . TRP A 1 308 ? 22.999 3.215 -19.776 1.00 98.12 308 TRP A C 1
ATOM 2301 O O . TRP A 1 308 ? 21.970 3.534 -20.375 1.00 98.12 308 TRP A O 1
ATOM 2311 N N . VAL A 1 309 ? 23.589 4.026 -18.900 1.00 98.06 309 VAL A N 1
ATOM 2312 C CA . VAL A 1 309 ? 23.127 5.389 -18.617 1.00 98.06 309 VAL A CA 1
ATOM 2313 C C . VAL A 1 309 ? 23.875 6.373 -19.523 1.00 98.06 309 VAL A C 1
ATOM 2315 O O . VAL A 1 309 ? 25.107 6.372 -19.581 1.00 98.06 309 VAL A O 1
ATOM 2318 N N . THR A 1 310 ? 23.156 7.223 -20.260 1.00 98.00 310 THR A N 1
ATOM 2319 C CA . THR A 1 310 ? 23.769 8.278 -21.080 1.00 98.00 310 THR A CA 1
ATOM 2320 C C . THR A 1 310 ? 24.337 9.397 -20.211 1.00 98.00 310 THR A C 1
ATOM 2322 O O . THR A 1 310 ? 24.028 9.529 -19.028 1.00 98.00 310 THR A O 1
ATOM 2325 N N . ARG A 1 311 ? 25.126 10.292 -20.818 1.00 96.62 311 ARG A N 1
ATOM 2326 C CA . ARG A 1 311 ? 25.624 11.498 -20.131 1.00 96.62 311 ARG A CA 1
ATOM 2327 C C . ARG A 1 311 ? 24.509 12.427 -19.643 1.00 96.62 311 ARG A C 1
ATOM 2329 O O . ARG A 1 311 ? 24.757 13.233 -18.756 1.00 96.62 311 ARG A O 1
ATOM 2336 N N . GLU A 1 312 ? 23.310 12.328 -20.218 1.00 96.25 312 GLU A N 1
ATOM 2337 C CA . GLU A 1 312 ? 22.132 13.099 -19.805 1.00 96.25 312 GLU A CA 1
ATOM 2338 C C . GLU A 1 312 ? 21.297 12.393 -18.722 1.00 96.25 312 GLU A C 1
ATOM 2340 O O . GLU A 1 312 ? 20.226 12.884 -18.381 1.00 96.25 312 GLU A O 1
ATOM 2345 N N . GLY A 1 313 ? 21.751 11.246 -18.199 1.00 95.06 313 GLY A N 1
ATOM 2346 C CA . GLY A 1 313 ? 21.036 10.488 -17.167 1.00 95.06 313 GLY A CA 1
ATOM 2347 C C . GLY A 1 313 ? 19.874 9.639 -17.689 1.00 95.06 313 GLY A C 1
ATOM 2348 O O . GLY A 1 313 ? 19.068 9.167 -16.897 1.00 95.06 313 GLY A O 1
ATOM 2349 N N . ARG A 1 314 ? 19.757 9.435 -19.009 1.00 96.94 314 ARG A N 1
ATOM 2350 C CA . ARG A 1 314 ? 18.739 8.542 -19.588 1.00 96.94 314 ARG A CA 1
ATOM 2351 C C . ARG A 1 314 ? 19.249 7.112 -19.631 1.00 96.94 314 ARG A C 1
ATOM 2353 O O . ARG A 1 314 ? 20.415 6.894 -19.938 1.00 96.94 314 ARG A O 1
ATOM 2360 N N . ILE A 1 315 ? 18.369 6.150 -19.399 1.00 97.81 315 ILE A N 1
ATOM 2361 C CA . ILE A 1 315 ? 18.701 4.726 -19.483 1.00 97.81 315 ILE A CA 1
ATOM 2362 C C . ILE A 1 315 ? 18.366 4.242 -20.894 1.00 97.81 315 ILE A C 1
ATOM 2364 O O . ILE A 1 315 ? 17.217 4.353 -21.328 1.00 97.81 315 ILE A O 1
ATOM 2368 N N . ILE A 1 316 ? 19.365 3.734 -21.613 1.00 98.31 316 ILE A N 1
ATOM 2369 C CA . ILE A 1 316 ? 19.209 3.133 -22.941 1.00 98.31 316 ILE A CA 1
ATOM 2370 C C . ILE A 1 316 ? 19.397 1.628 -22.817 1.00 98.31 316 ILE A C 1
ATOM 2372 O O . ILE A 1 316 ? 20.322 1.174 -22.147 1.00 98.31 316 ILE A O 1
ATOM 2376 N N . LEU A 1 317 ? 18.515 0.885 -23.476 1.00 98.12 317 LEU A N 1
ATOM 2377 C CA . LEU A 1 317 ? 18.528 -0.567 -23.570 1.00 98.12 317 LEU A CA 1
ATOM 2378 C C . LEU A 1 317 ? 18.774 -0.964 -25.026 1.00 98.12 317 LEU A C 1
ATOM 2380 O O . LEU A 1 317 ? 18.109 -0.424 -25.912 1.00 98.12 317 LEU A O 1
ATOM 2384 N N . ASP A 1 318 ? 19.671 -1.912 -25.281 1.00 98.12 318 ASP A N 1
ATOM 2385 C CA . ASP A 1 318 ? 19.763 -2.619 -26.559 1.00 98.12 318 ASP A CA 1
ATOM 2386 C C . ASP A 1 318 ? 18.969 -3.925 -26.463 1.00 98.12 318 ASP A C 1
ATOM 2388 O O . ASP A 1 318 ? 19.389 -4.907 -25.847 1.00 98.12 318 ASP A O 1
ATOM 2392 N N . ILE A 1 319 ? 17.761 -3.903 -27.023 1.00 97.31 319 ILE A N 1
ATOM 2393 C CA . ILE A 1 319 ? 16.800 -4.997 -26.902 1.00 97.31 319 ILE A CA 1
ATOM 2394 C C . ILE A 1 319 ? 16.898 -5.876 -28.158 1.00 97.31 319 ILE A C 1
ATOM 2396 O O . ILE A 1 319 ? 16.643 -5.381 -29.268 1.00 97.31 319 ILE A O 1
ATOM 2400 N N . PRO A 1 320 ? 17.192 -7.187 -28.031 1.00 96.50 320 PRO A N 1
ATOM 2401 C CA . PRO A 1 320 ? 17.289 -8.091 -29.173 1.00 96.50 320 PRO A CA 1
ATOM 2402 C C . PRO A 1 320 ? 16.053 -8.031 -30.084 1.00 96.50 320 PRO A C 1
ATOM 2404 O O . PRO A 1 320 ? 14.929 -8.299 -29.667 1.00 96.50 320 PRO A O 1
ATOM 2407 N N . GLY A 1 321 ? 16.260 -7.666 -31.352 1.00 97.00 321 GLY A N 1
ATOM 2408 C CA . GLY A 1 321 ? 15.195 -7.544 -32.358 1.00 97.00 321 GLY A CA 1
ATOM 2409 C C . GLY A 1 321 ? 14.464 -6.194 -32.398 1.00 97.00 321 GLY A C 1
ATOM 2410 O O . GLY A 1 321 ? 13.797 -5.914 -33.392 1.00 97.00 321 GLY A O 1
ATOM 2411 N N . HIS A 1 322 ? 14.633 -5.337 -31.388 1.00 97.12 322 HIS A N 1
ATOM 2412 C CA . HIS A 1 322 ? 14.045 -3.990 -31.329 1.00 97.12 322 HIS A CA 1
ATOM 2413 C C . HIS A 1 322 ? 15.094 -2.869 -31.429 1.00 97.12 322 HIS A C 1
ATOM 2415 O O . HIS A 1 322 ? 14.744 -1.736 -31.764 1.00 97.12 322 HIS A O 1
ATOM 2421 N N . GLY A 1 323 ? 16.373 -3.192 -31.216 1.00 97.44 323 GLY A N 1
ATOM 2422 C CA . GLY A 1 323 ? 17.477 -2.237 -31.232 1.00 97.44 323 GLY A CA 1
ATOM 2423 C C . GLY A 1 323 ? 17.500 -1.366 -29.978 1.00 97.44 323 GLY A C 1
ATOM 2424 O O . GLY A 1 323 ? 16.997 -1.754 -28.925 1.00 97.44 323 GLY A O 1
ATOM 2425 N N . GLN A 1 324 ? 18.079 -0.172 -30.106 1.00 98.19 324 GLN A N 1
ATOM 2426 C CA . GLN A 1 324 ? 18.287 0.733 -28.977 1.00 98.19 324 GLN A CA 1
ATOM 2427 C C . GLN A 1 324 ? 17.034 1.557 -28.670 1.00 98.19 324 GLN A C 1
ATOM 2429 O O . GLN A 1 324 ? 16.575 2.334 -29.512 1.00 98.19 324 GLN A O 1
ATOM 2434 N N . LEU A 1 325 ? 16.514 1.426 -27.451 1.00 98.25 325 LEU A N 1
ATOM 2435 C CA . LEU A 1 325 ? 15.349 2.158 -26.957 1.00 98.25 325 LEU A CA 1
ATOM 2436 C C . LEU A 1 325 ? 15.626 2.770 -25.584 1.00 98.25 325 LEU A C 1
ATOM 2438 O O . LEU A 1 325 ? 16.366 2.224 -24.772 1.00 98.25 325 LEU A O 1
ATOM 2442 N N . GLU A 1 326 ? 15.001 3.912 -25.304 1.00 97.94 326 GLU A N 1
ATOM 2443 C CA . GLU A 1 326 ? 14.988 4.472 -23.951 1.00 97.94 326 GLU A CA 1
ATOM 2444 C C . GLU A 1 326 ? 14.098 3.615 -23.039 1.00 97.94 326 GLU A C 1
ATOM 2446 O O . GLU A 1 326 ? 12.993 3.244 -23.444 1.00 97.94 326 GLU A O 1
ATOM 2451 N N . TYR A 1 327 ? 14.549 3.350 -21.808 1.00 96.69 327 TYR A N 1
ATOM 2452 C CA . TYR A 1 327 ? 13.862 2.498 -20.826 1.00 96.69 327 TYR A CA 1
ATOM 2453 C C . TYR A 1 327 ? 12.363 2.810 -20.713 1.00 96.69 327 TYR A C 1
ATOM 2455 O O . TYR A 1 327 ? 11.523 1.937 -20.923 1.00 96.69 327 TYR A O 1
ATOM 2463 N N . ASN A 1 328 ? 12.010 4.081 -20.499 1.00 94.94 328 ASN A N 1
ATOM 2464 C CA . ASN A 1 328 ? 10.613 4.494 -20.361 1.00 94.94 328 ASN A CA 1
ATOM 2465 C C . ASN A 1 328 ? 9.798 4.296 -21.648 1.00 94.94 328 ASN A C 1
ATOM 2467 O O . ASN A 1 328 ? 8.606 3.999 -21.590 1.00 94.94 328 ASN A O 1
ATOM 2471 N N . SER A 1 329 ? 10.422 4.427 -22.822 1.00 96.44 329 SER A N 1
ATOM 2472 C CA . SER A 1 329 ? 9.750 4.154 -24.099 1.00 96.44 329 SER A CA 1
ATOM 2473 C C . SER A 1 329 ? 9.503 2.655 -24.293 1.00 96.44 329 SER A C 1
ATOM 2475 O O . SER A 1 329 ? 8.425 2.264 -24.745 1.00 96.44 329 SER A O 1
ATOM 2477 N N . ALA A 1 330 ? 10.465 1.808 -23.916 1.00 96.50 330 ALA A N 1
ATOM 2478 C CA . ALA A 1 330 ? 10.323 0.354 -23.956 1.00 96.50 330 ALA A CA 1
ATOM 2479 C C . ALA A 1 330 ? 9.255 -0.146 -22.963 1.00 96.50 330 ALA A C 1
ATOM 2481 O O . ALA A 1 330 ? 8.421 -0.975 -23.330 1.00 96.50 330 ALA A O 1
ATOM 2482 N N . LEU A 1 331 ? 9.226 0.404 -21.744 1.00 94.25 331 LEU A N 1
ATOM 2483 C CA . LEU A 1 331 ? 8.242 0.060 -20.713 1.00 94.25 331 LEU A CA 1
ATOM 2484 C C . LEU A 1 331 ? 6.820 0.458 -21.140 1.00 94.25 331 LEU A C 1
ATOM 2486 O O . LEU A 1 331 ? 5.904 -0.358 -21.114 1.00 94.25 331 LEU A O 1
ATOM 2490 N N . ASN A 1 332 ? 6.633 1.693 -21.619 1.00 92.75 332 ASN A N 1
ATOM 2491 C CA . ASN A 1 332 ? 5.315 2.191 -22.037 1.00 92.75 332 ASN A CA 1
ATOM 2492 C C . ASN A 1 332 ? 4.772 1.510 -23.303 1.00 92.75 332 ASN A C 1
ATOM 2494 O O . ASN A 1 332 ? 3.561 1.473 -23.509 1.00 92.75 332 ASN A O 1
ATOM 2498 N N . SER A 1 333 ? 5.650 0.989 -24.164 1.00 95.62 333 SER A N 1
ATOM 2499 C CA . SER A 1 333 ? 5.248 0.209 -25.342 1.00 95.62 333 SER A CA 1
ATOM 2500 C C . SER A 1 333 ? 4.984 -1.266 -25.026 1.00 95.62 333 SER A C 1
ATOM 2502 O O . SER A 1 333 ? 4.542 -1.998 -25.911 1.00 95.62 333 SER A O 1
ATOM 2504 N N . GLY A 1 334 ? 5.233 -1.703 -23.786 1.00 93.56 334 GLY A N 1
ATOM 2505 C CA . GLY A 1 334 ? 5.095 -3.097 -23.369 1.00 93.56 334 GLY A CA 1
ATOM 2506 C C . GLY A 1 334 ? 6.131 -4.031 -23.998 1.00 93.56 334 GLY A C 1
ATOM 2507 O O . GLY A 1 334 ? 5.926 -5.241 -23.997 1.00 93.56 334 GLY A O 1
ATOM 2508 N N . ILE A 1 335 ? 7.222 -3.487 -24.555 1.00 95.00 335 ILE A N 1
ATOM 2509 C CA . ILE A 1 335 ? 8.345 -4.283 -25.077 1.00 95.00 335 ILE A CA 1
ATOM 2510 C C . ILE A 1 335 ? 9.090 -4.944 -23.914 1.00 95.00 335 ILE A C 1
ATOM 2512 O O . ILE A 1 335 ? 9.505 -6.095 -24.021 1.00 95.00 335 ILE A O 1
ATOM 2516 N N . ILE A 1 336 ? 9.217 -4.225 -22.797 1.00 93.38 336 ILE A N 1
ATOM 2517 C CA . ILE A 1 336 ? 9.708 -4.758 -21.524 1.00 93.38 336 ILE A CA 1
ATOM 2518 C C . ILE A 1 336 ? 8.602 -4.670 -20.470 1.00 93.38 336 ILE A C 1
ATOM 2520 O O . ILE A 1 336 ? 7.765 -3.765 -20.508 1.00 93.38 336 ILE A O 1
ATOM 2524 N N . GLY A 1 337 ? 8.602 -5.613 -19.529 1.00 89.75 337 GLY A N 1
ATOM 2525 C CA . GLY A 1 337 ? 7.816 -5.511 -18.298 1.00 89.75 337 GLY A CA 1
ATOM 2526 C C . GLY A 1 337 ? 8.542 -4.694 -17.227 1.00 89.75 337 GLY A C 1
ATOM 2527 O O . GLY A 1 337 ? 9.650 -4.201 -17.454 1.00 89.75 337 GLY A O 1
ATOM 2528 N N . THR A 1 338 ? 7.942 -4.583 -16.039 1.00 83.56 338 THR A N 1
ATOM 2529 C CA . THR A 1 338 ? 8.705 -4.164 -14.858 1.00 83.56 338 THR A CA 1
ATOM 2530 C C . THR A 1 338 ? 9.820 -5.187 -14.607 1.00 83.56 338 THR A C 1
ATOM 2532 O O . THR A 1 338 ? 9.575 -6.393 -14.744 1.00 83.56 338 THR A O 1
ATOM 2535 N N . PRO A 1 339 ? 11.055 -4.741 -14.312 1.00 77.88 339 PRO A N 1
ATOM 2536 C CA . PRO A 1 339 ? 12.146 -5.654 -14.011 1.00 77.88 339 PRO A CA 1
ATOM 2537 C C . PRO A 1 339 ? 11.748 -6.575 -12.857 1.00 77.88 339 PRO A C 1
ATOM 2539 O O . PRO A 1 339 ? 11.283 -6.101 -11.824 1.00 77.88 339 PRO A O 1
ATOM 2542 N N . ARG A 1 340 ? 11.905 -7.887 -13.045 1.00 73.88 340 ARG A N 1
ATOM 2543 C CA . ARG A 1 340 ? 11.757 -8.868 -11.968 1.00 73.88 340 ARG A CA 1
ATOM 2544 C C . ARG A 1 340 ? 13.153 -9.235 -11.499 1.00 73.88 340 ARG A C 1
ATOM 2546 O O . ARG A 1 340 ? 13.891 -9.848 -12.268 1.00 73.88 340 ARG A O 1
ATOM 2553 N N . PHE A 1 341 ? 13.505 -8.844 -10.282 1.00 61.75 341 PHE A N 1
ATOM 2554 C CA . PHE A 1 341 ? 14.740 -9.306 -9.658 1.00 61.75 341 PHE A CA 1
ATOM 2555 C C . PHE A 1 341 ? 14.565 -10.789 -9.297 1.00 61.75 341 PHE A C 1
ATOM 2557 O O . PHE A 1 341 ? 13.513 -11.172 -8.779 1.00 61.75 341 PHE A O 1
ATOM 2564 N N . GLN A 1 342 ? 15.535 -11.623 -9.680 1.00 55.50 342 GLN A N 1
ATOM 2565 C CA . GLN A 1 342 ? 15.594 -13.051 -9.341 1.00 55.50 342 GLN A CA 1
ATOM 2566 C C . GLN A 1 342 ? 16.641 -13.304 -8.266 1.00 55.50 342 GLN A C 1
ATOM 2568 O O . GLN A 1 342 ? 17.665 -12.587 -8.279 1.00 55.50 342 GLN A O 1
#